Protein AF-A0A8I2E5U2-F1 (afdb_monomer_lite)

Structure (mmCIF, N/CA/C/O backbone):
data_AF-A0A8I2E5U2-F1
#
_entry.id   AF-A0A8I2E5U2-F1
#
loop_
_atom_site.group_PDB
_atom_site.id
_atom_site.type_symbol
_atom_site.label_atom_id
_atom_site.label_alt_id
_atom_site.label_comp_id
_atom_site.label_asym_id
_atom_site.label_entity_id
_atom_site.label_seq_id
_atom_site.pdbx_PDB_ins_code
_atom_site.Cartn_x
_atom_site.Cartn_y
_atom_site.Cartn_z
_atom_site.occupancy
_atom_site.B_iso_or_equiv
_atom_site.auth_seq_id
_atom_site.auth_comp_id
_atom_site.auth_asym_id
_atom_site.auth_atom_id
_atom_site.pdbx_PDB_model_num
ATOM 1 N N . MET A 1 1 ? 11.684 -6.327 -24.136 1.00 35.81 1 MET A N 1
ATOM 2 C CA . MET A 1 1 ? 12.148 -6.589 -22.760 1.00 35.81 1 MET A CA 1
ATOM 3 C C . MET A 1 1 ? 12.992 -5.400 -22.321 1.00 35.81 1 MET A C 1
ATOM 5 O O . MET A 1 1 ? 14.208 -5.444 -22.419 1.00 35.81 1 MET A O 1
ATOM 9 N N . GLU A 1 2 ? 12.357 -4.300 -21.919 1.00 36.16 2 GLU A N 1
ATOM 10 C CA . GLU A 1 2 ? 13.084 -3.178 -21.316 1.00 36.16 2 GLU A CA 1
ATOM 11 C C . GLU A 1 2 ? 13.116 -3.389 -19.802 1.00 36.16 2 GLU A C 1
ATOM 13 O O . GLU A 1 2 ? 12.252 -2.926 -19.053 1.00 36.16 2 GLU A O 1
ATOM 18 N N . ALA A 1 3 ? 14.120 -4.139 -19.348 1.00 44.97 3 ALA A N 1
ATOM 19 C CA . ALA A 1 3 ? 14.510 -4.214 -17.944 1.00 44.97 3 ALA A CA 1
ATOM 20 C C . ALA A 1 3 ? 15.271 -2.929 -17.558 1.00 44.97 3 ALA A C 1
ATOM 22 O O . ALA A 1 3 ? 16.432 -2.961 -17.171 1.00 44.97 3 ALA A O 1
ATOM 23 N N . GLY A 1 4 ? 14.640 -1.768 -17.753 1.00 54.78 4 GLY A N 1
ATOM 24 C CA . GLY A 1 4 ? 15.141 -0.502 -17.224 1.00 54.78 4 GLY A CA 1
ATOM 25 C C . GLY A 1 4 ? 14.993 -0.471 -15.704 1.00 54.78 4 GLY A C 1
ATOM 26 O O . GLY A 1 4 ? 14.023 -1.018 -15.177 1.00 54.78 4 GLY A O 1
ATOM 27 N N . ASP A 1 5 ? 15.924 0.184 -15.018 1.00 71.94 5 ASP A N 1
ATOM 28 C CA . ASP A 1 5 ? 15.917 0.380 -13.566 1.00 71.94 5 ASP A CA 1
ATOM 29 C C . ASP A 1 5 ? 14.539 0.876 -13.079 1.00 71.94 5 ASP A C 1
ATOM 31 O O . ASP A 1 5 ? 14.106 1.970 -13.444 1.00 71.94 5 ASP A O 1
ATOM 35 N N . ILE A 1 6 ? 13.834 0.063 -12.277 1.00 74.88 6 ILE A N 1
ATOM 36 C CA . ILE A 1 6 ? 12.503 0.389 -11.727 1.00 74.88 6 ILE A CA 1
ATOM 37 C C . ILE A 1 6 ? 12.516 1.739 -11.001 1.00 74.88 6 ILE A C 1
ATOM 39 O O . ILE A 1 6 ? 11.540 2.485 -11.082 1.00 74.88 6 ILE A O 1
ATOM 43 N N . LEU A 1 7 ? 13.614 2.058 -10.314 1.00 70.88 7 LEU A N 1
ATOM 44 C CA . LEU A 1 7 ? 13.770 3.270 -9.514 1.00 70.88 7 LEU A CA 1
ATOM 45 C C . LEU A 1 7 ? 13.967 4.517 -10.386 1.00 70.88 7 LEU A C 1
ATOM 47 O O . LEU A 1 7 ? 13.674 5.621 -9.936 1.00 70.88 7 LEU A O 1
ATOM 51 N N . MET A 1 8 ? 14.396 4.346 -11.640 1.00 72.62 8 MET A N 1
ATOM 52 C CA . MET A 1 8 ? 14.572 5.434 -12.615 1.00 72.62 8 MET A CA 1
ATOM 53 C C . MET A 1 8 ? 13.297 5.746 -13.409 1.00 72.62 8 MET A C 1
ATOM 55 O O . MET A 1 8 ? 13.252 6.722 -14.156 1.00 72.62 8 MET A O 1
ATOM 59 N N . ARG A 1 9 ? 12.255 4.918 -13.279 1.00 77.06 9 ARG A N 1
ATOM 60 C CA . ARG A 1 9 ? 10.955 5.141 -13.929 1.00 77.06 9 ARG A CA 1
ATOM 61 C C . ARG A 1 9 ? 10.130 6.160 -13.143 1.00 77.06 9 ARG A C 1
ATOM 63 O O . ARG A 1 9 ? 10.412 6.419 -11.973 1.00 77.06 9 ARG A O 1
ATOM 70 N N . ARG A 1 10 ? 9.069 6.685 -13.760 1.00 79.06 10 ARG A N 1
ATOM 71 C CA . ARG A 1 10 ? 8.018 7.389 -13.011 1.00 79.06 10 ARG A CA 1
ATOM 72 C C . ARG A 1 10 ? 7.405 6.440 -11.982 1.00 79.06 10 ARG A C 1
ATOM 74 O O . ARG A 1 10 ? 7.117 5.288 -12.303 1.00 79.06 10 ARG A O 1
ATOM 81 N N . GLY A 1 11 ? 7.286 6.906 -10.746 1.00 81.88 11 GLY A N 1
ATOM 82 C CA . GLY A 1 11 ? 6.704 6.143 -9.647 1.00 81.88 11 GLY A CA 1
ATOM 83 C C . GLY A 1 11 ? 5.180 6.198 -9.674 1.00 81.88 11 GLY A C 1
ATOM 84 O O . GLY A 1 11 ? 4.586 7.046 -10.337 1.00 81.88 11 GLY A O 1
ATOM 85 N N . LEU A 1 12 ? 4.525 5.334 -8.895 1.00 85.88 12 LEU A N 1
ATOM 86 C CA . LEU A 1 12 ? 3.064 5.357 -8.741 1.00 85.88 12 LEU A CA 1
ATOM 87 C C . LEU A 1 12 ? 2.548 6.740 -8.279 1.00 85.88 12 LEU A C 1
ATOM 89 O O . LEU A 1 12 ? 1.481 7.188 -8.695 1.00 85.88 12 LEU A O 1
ATOM 93 N N . THR A 1 13 ? 3.353 7.453 -7.489 1.00 83.12 13 THR A N 1
ATOM 94 C CA . THR A 1 13 ? 3.098 8.825 -7.021 1.00 83.12 13 THR A CA 1
ATOM 95 C C . THR A 1 13 ? 3.059 9.854 -8.145 1.00 83.12 13 THR A C 1
ATOM 97 O O . THR A 1 13 ? 2.308 10.819 -8.056 1.00 83.12 13 THR A O 1
ATOM 100 N N . ASP A 1 14 ? 3.823 9.642 -9.218 1.00 85.19 14 ASP A N 1
ATOM 101 C CA . ASP A 1 14 ? 3.835 10.539 -10.377 1.00 85.19 14 ASP A CA 1
ATOM 102 C C . ASP A 1 14 ? 2.579 10.348 -11.235 1.00 85.19 14 ASP A C 1
ATOM 104 O O . ASP A 1 14 ? 2.108 11.286 -11.876 1.00 85.19 14 ASP A O 1
ATOM 108 N N . HIS A 1 15 ? 2.025 9.131 -11.239 1.00 81.62 15 HIS A N 1
ATOM 109 C CA . HIS A 1 15 ? 0.782 8.807 -11.937 1.00 81.62 15 HIS A CA 1
ATOM 110 C C . HIS A 1 15 ? -0.456 9.281 -11.162 1.00 81.62 15 HIS A C 1
ATOM 112 O O . HIS A 1 15 ? -1.415 9.760 -11.768 1.00 81.62 15 HIS A O 1
ATOM 118 N N . ALA A 1 16 ? -0.439 9.175 -9.830 1.00 87.31 16 ALA A N 1
ATOM 119 C CA . ALA A 1 16 ? -1.590 9.473 -8.981 1.00 87.31 16 ALA A CA 1
ATOM 120 C C . ALA A 1 16 ? -1.193 10.181 -7.664 1.00 87.31 16 ALA A C 1
ATOM 122 O O . ALA A 1 16 ? -1.353 9.614 -6.579 1.00 87.31 16 ALA A O 1
ATOM 123 N N . PRO A 1 17 ? -0.732 11.447 -7.710 1.00 88.50 17 PRO A N 1
ATOM 124 C CA . PRO A 1 17 ? -0.265 12.157 -6.513 1.00 88.50 17 PRO A CA 1
ATOM 125 C C . PRO A 1 17 ? -1.376 12.359 -5.472 1.00 88.50 17 PRO A C 1
ATOM 127 O O . PRO A 1 17 ? -1.142 12.253 -4.271 1.00 88.50 17 PRO A O 1
ATOM 130 N N . ALA A 1 18 ? -2.614 12.591 -5.919 1.00 90.19 18 ALA A N 1
ATOM 131 C CA . ALA A 1 18 ? -3.766 12.712 -5.024 1.00 90.19 18 ALA A CA 1
ATOM 132 C C . ALA A 1 18 ? -4.094 11.390 -4.302 1.00 90.19 18 ALA A C 1
ATOM 134 O O . ALA A 1 18 ? -4.448 11.410 -3.124 1.00 90.19 18 ALA A O 1
ATOM 135 N N . ALA A 1 19 ? -3.911 10.240 -4.964 1.00 91.81 19 ALA A N 1
ATOM 136 C CA . ALA A 1 19 ? -4.141 8.934 -4.348 1.00 91.81 19 ALA A CA 1
ATOM 137 C C . ALA A 1 19 ? -3.162 8.682 -3.195 1.00 91.81 19 ALA A C 1
ATOM 139 O O . ALA A 1 19 ? -3.564 8.200 -2.139 1.00 91.81 19 ALA A O 1
ATOM 140 N N . GLN A 1 20 ? -1.900 9.099 -3.347 1.00 91.81 20 GLN A N 1
ATOM 141 C CA . GLN A 1 20 ? -0.921 9.041 -2.262 1.00 91.81 20 GLN A CA 1
ATOM 142 C C . GLN A 1 20 ? -1.374 9.857 -1.044 1.00 91.81 20 GLN A C 1
ATOM 144 O O . GLN A 1 20 ? -1.268 9.380 0.083 1.00 91.81 20 GLN A O 1
ATOM 149 N N . VAL A 1 21 ? -1.908 11.066 -1.249 1.00 94.81 21 VAL A N 1
ATOM 150 C CA . VAL A 1 21 ? -2.448 11.873 -0.142 1.00 94.81 21 VAL A CA 1
ATOM 151 C C . VAL A 1 21 ? -3.577 11.125 0.566 1.00 94.81 21 VAL A C 1
ATOM 153 O O . VAL A 1 21 ? -3.597 11.078 1.793 1.00 94.81 21 VAL A O 1
ATOM 156 N N . HIS A 1 22 ? -4.477 10.485 -0.181 1.00 97.00 22 HIS A N 1
ATOM 157 C CA . HIS A 1 22 ? -5.551 9.679 0.399 1.00 97.00 22 HIS A CA 1
ATOM 158 C C . HIS A 1 22 ? -5.033 8.474 1.195 1.00 97.00 22 HIS A C 1
ATOM 160 O O . HIS A 1 22 ? -5.519 8.252 2.299 1.00 97.00 22 HIS A O 1
ATOM 166 N N . VAL A 1 23 ? -4.002 7.770 0.713 1.00 96.69 23 VAL A N 1
ATOM 167 C CA . VAL A 1 23 ? -3.331 6.690 1.464 1.00 96.69 23 VAL A CA 1
ATOM 168 C C . VAL A 1 23 ? -2.762 7.206 2.788 1.00 96.69 23 VAL A C 1
ATOM 170 O O . VAL A 1 23 ? -2.975 6.598 3.836 1.00 96.69 23 VAL A O 1
ATOM 173 N N . ILE A 1 24 ? -2.064 8.344 2.764 1.00 95.56 24 ILE A N 1
ATOM 174 C CA . ILE A 1 24 ? -1.449 8.933 3.962 1.00 95.56 24 ILE A CA 1
ATOM 175 C C . ILE A 1 24 ? -2.517 9.347 4.976 1.00 95.56 24 ILE A C 1
ATOM 177 O O . ILE A 1 24 ? -2.392 9.065 6.167 1.00 95.56 24 ILE A O 1
ATOM 181 N N . GLU A 1 25 ? -3.569 10.022 4.520 1.00 97.38 25 GLU A N 1
ATOM 182 C CA . GLU A 1 25 ? -4.657 10.460 5.393 1.00 97.38 25 GLU A CA 1
ATOM 183 C C . GLU A 1 25 ? -5.466 9.270 5.934 1.00 97.38 25 GLU A C 1
ATOM 185 O O . GLU A 1 25 ? -5.872 9.298 7.095 1.00 97.38 25 GLU A O 1
ATOM 190 N N . ALA A 1 26 ? -5.655 8.207 5.142 1.00 97.50 26 ALA A N 1
ATOM 191 C CA . ALA A 1 26 ? -6.267 6.964 5.608 1.00 97.50 26 ALA A CA 1
ATOM 192 C C . ALA A 1 26 ? -5.418 6.307 6.705 1.00 97.50 26 ALA A C 1
ATOM 194 O O . ALA A 1 26 ? -5.953 5.894 7.729 1.00 97.50 26 ALA A O 1
ATOM 195 N N . ALA A 1 27 ? -4.093 6.273 6.535 1.00 96.56 27 ALA A N 1
ATOM 196 C CA . ALA A 1 27 ? -3.171 5.717 7.523 1.00 96.56 27 ALA A CA 1
ATOM 197 C C . ALA A 1 27 ? -3.176 6.500 8.845 1.00 96.56 27 ALA A C 1
ATOM 199 O O . ALA A 1 27 ? -3.146 5.896 9.915 1.00 96.56 27 ALA A O 1
ATOM 200 N N . LYS A 1 28 ? -3.261 7.837 8.787 1.00 96.25 28 LYS A N 1
ATOM 201 C CA . LYS A 1 28 ? -3.435 8.679 9.984 1.00 96.25 28 LYS A CA 1
ATOM 202 C C . LYS A 1 28 ? -4.753 8.386 10.692 1.00 96.25 28 LYS A C 1
ATOM 204 O O . LYS A 1 28 ? -4.759 8.183 11.896 1.00 96.25 28 LYS A O 1
ATOM 209 N N . ALA A 1 29 ? -5.855 8.323 9.946 1.00 96.69 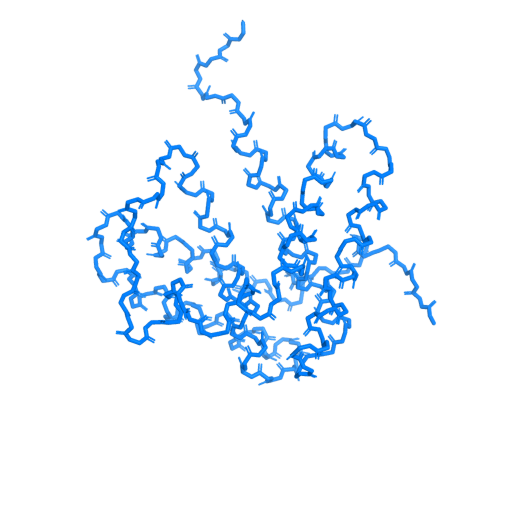29 ALA A N 1
ATOM 210 C CA . ALA A 1 29 ? -7.168 8.039 10.517 1.00 96.69 29 ALA A CA 1
ATOM 211 C C . ALA A 1 29 ? -7.245 6.621 11.122 1.00 96.69 29 ALA A C 1
ATOM 213 O O . ALA A 1 29 ? -7.851 6.426 12.175 1.00 96.69 29 ALA A O 1
ATOM 214 N N . LEU A 1 30 ? -6.579 5.640 10.504 1.00 95.75 30 LEU A N 1
ATOM 215 C CA . LEU A 1 30 ? -6.429 4.298 11.067 1.00 95.75 30 LEU A CA 1
ATOM 216 C C . LEU A 1 30 ? -5.647 4.328 12.388 1.00 95.75 30 LEU A C 1
ATOM 218 O O . LEU A 1 30 ? -6.027 3.650 13.341 1.00 95.75 30 LEU A O 1
ATOM 222 N N . GLU A 1 31 ? -4.586 5.129 12.475 1.00 94.88 31 GLU A N 1
ATOM 223 C CA . GLU A 1 31 ? -3.851 5.303 13.728 1.00 94.88 31 GLU A CA 1
ATOM 224 C C . GLU A 1 31 ? -4.687 6.009 14.806 1.00 94.88 31 GLU A C 1
ATOM 226 O O . GLU A 1 31 ? -4.699 5.565 15.954 1.00 94.88 31 GLU A O 1
ATOM 231 N N . ASP A 1 32 ? -5.437 7.053 14.447 1.00 94.88 32 ASP A N 1
ATOM 232 C CA . ASP A 1 32 ? -6.354 7.742 15.363 1.00 94.88 32 ASP A CA 1
ATOM 233 C C . ASP A 1 32 ? -7.386 6.760 15.942 1.00 94.88 32 ASP A C 1
ATOM 235 O O . ASP A 1 32 ? -7.663 6.764 17.146 1.00 94.88 32 ASP A O 1
ATOM 239 N N . PHE A 1 33 ? -7.913 5.856 15.110 1.00 95.00 33 PHE A N 1
ATOM 240 C CA . PHE A 1 33 ? -8.778 4.770 15.567 1.00 95.00 33 PHE A CA 1
ATOM 241 C C . PHE A 1 33 ? -8.060 3.861 16.574 1.00 95.00 33 PHE A C 1
ATOM 243 O O . PHE A 1 33 ? -8.605 3.577 17.643 1.00 95.00 33 PHE A O 1
ATOM 250 N N . ARG A 1 34 ? -6.811 3.470 16.290 1.00 93.12 34 ARG A N 1
ATOM 251 C CA . ARG A 1 34 ? -5.975 2.670 17.206 1.00 93.12 34 ARG A CA 1
ATOM 252 C C . ARG A 1 34 ? -5.639 3.388 18.516 1.00 93.12 34 ARG A C 1
ATOM 254 O O . ARG A 1 34 ? -5.234 2.743 19.480 1.00 93.12 34 ARG A O 1
ATOM 261 N N . LEU A 1 35 ? -5.793 4.709 18.567 1.00 91.62 35 LEU A N 1
ATOM 262 C CA . LEU A 1 35 ? -5.654 5.537 19.770 1.00 91.62 35 LEU A CA 1
ATOM 263 C C . LEU A 1 35 ? -6.984 5.743 20.520 1.00 91.62 35 LEU A C 1
ATOM 265 O O . LEU A 1 35 ? -7.004 6.390 21.565 1.00 91.62 35 LEU A O 1
ATOM 269 N N . GLY A 1 36 ? -8.086 5.167 20.030 1.00 91.19 36 GLY A N 1
ATOM 270 C CA . GLY A 1 36 ? -9.401 5.196 20.674 1.00 91.19 36 GLY A CA 1
ATOM 271 C C . GLY A 1 36 ? -10.406 6.164 20.044 1.00 91.19 36 GLY A C 1
ATOM 272 O O . GLY A 1 36 ? -11.533 6.271 20.532 1.00 91.19 36 GLY A O 1
ATOM 273 N N . HIS A 1 37 ? -10.059 6.849 18.949 1.00 93.06 37 HIS A N 1
ATOM 274 C CA . HIS A 1 37 ? -10.997 7.702 18.218 1.00 93.06 37 HIS A CA 1
ATOM 275 C C . HIS A 1 37 ? -11.881 6.862 17.289 1.00 93.06 37 HIS A C 1
ATOM 277 O O . HIS A 1 37 ? -11.617 6.729 16.100 1.00 93.06 37 HIS A O 1
ATOM 283 N N . VAL A 1 38 ? -12.957 6.288 17.832 1.00 86.62 38 VAL A N 1
ATOM 284 C CA . VAL A 1 38 ? -13.801 5.299 17.128 1.00 86.62 38 VAL A CA 1
ATOM 285 C C . VAL A 1 38 ? -14.338 5.799 15.776 1.00 86.62 38 VAL A C 1
ATOM 287 O O . VAL A 1 38 ? -14.384 5.036 14.816 1.00 86.62 38 VAL A O 1
ATOM 290 N N . THR A 1 39 ? -14.681 7.086 15.658 1.00 91.50 39 THR A N 1
ATOM 291 C CA . THR A 1 39 ? -15.179 7.685 14.402 1.00 91.50 39 THR A CA 1
ATOM 292 C C . THR A 1 39 ? -14.106 7.834 13.319 1.00 91.50 39 THR A C 1
ATOM 294 O O . THR A 1 39 ? -14.431 8.072 12.157 1.00 91.50 39 THR A O 1
ATOM 297 N N . ALA A 1 40 ? -12.824 7.685 13.661 1.00 95.12 40 ALA A N 1
ATOM 298 C CA . ALA A 1 40 ? -11.736 7.774 12.697 1.00 95.12 40 ALA A CA 1
ATOM 299 C C . ALA A 1 40 ? -11.679 6.559 11.757 1.00 95.12 40 ALA A C 1
ATOM 301 O O . ALA A 1 40 ? -11.167 6.692 10.648 1.00 95.12 40 ALA A O 1
ATOM 302 N N . LEU A 1 41 ? -12.259 5.413 12.142 1.00 94.88 41 LEU A N 1
ATOM 303 C CA . LEU A 1 41 ? -12.312 4.232 11.276 1.00 94.88 41 LEU A CA 1
ATOM 304 C C . LEU A 1 4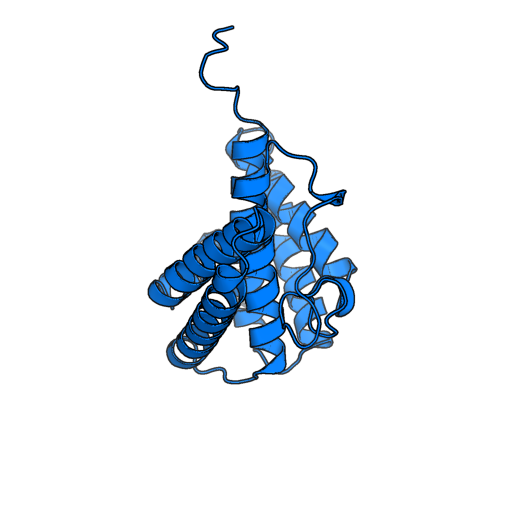1 ? -13.122 4.496 10.002 1.00 94.88 41 LEU A C 1
ATOM 306 O O . LEU A 1 41 ? -12.623 4.258 8.908 1.00 94.88 41 LEU A O 1
ATOM 310 N N . GLU A 1 42 ? -14.321 5.069 10.131 1.00 95.25 42 GLU A N 1
ATOM 311 C CA . GLU A 1 42 ? -15.157 5.435 8.979 1.00 95.25 42 GLU A CA 1
ATOM 312 C C . GLU A 1 42 ? -14.410 6.402 8.049 1.00 95.25 42 GLU A C 1
ATOM 314 O O . GLU A 1 42 ? -14.395 6.245 6.828 1.00 95.25 42 GLU A O 1
ATOM 319 N N . ARG A 1 43 ? -13.702 7.380 8.628 1.00 96.75 43 ARG A N 1
ATOM 320 C CA . ARG A 1 43 ? -12.859 8.298 7.858 1.00 96.75 43 ARG A CA 1
ATOM 321 C C . ARG A 1 43 ? -11.727 7.562 7.133 1.00 96.75 43 ARG A C 1
ATOM 323 O O . ARG A 1 43 ? -11.445 7.904 5.985 1.00 96.75 43 ARG A O 1
ATOM 330 N N . ALA A 1 44 ? -11.075 6.597 7.780 1.00 97.00 44 ALA A N 1
ATOM 331 C CA . ALA A 1 44 ? -10.011 5.799 7.174 1.00 97.00 44 ALA A CA 1
ATOM 332 C C . ALA A 1 44 ? -10.529 5.001 5.970 1.00 97.00 44 ALA A C 1
ATOM 334 O O . ALA A 1 44 ? -9.888 4.997 4.922 1.00 97.00 44 ALA A O 1
ATOM 335 N N . GLU A 1 45 ? -11.713 4.400 6.089 1.00 96.25 45 GLU A N 1
ATOM 336 C CA . GLU A 1 45 ? -12.358 3.631 5.020 1.00 96.25 45 GLU A CA 1
ATOM 337 C C . GLU A 1 45 ? -12.779 4.521 3.844 1.00 96.25 45 GLU A C 1
ATOM 339 O O . GLU A 1 45 ? -12.442 4.228 2.700 1.00 96.25 45 GLU A O 1
ATOM 344 N N . VAL A 1 46 ? -13.391 5.681 4.107 1.00 97.12 46 VAL A N 1
ATOM 345 C CA . VAL A 1 46 ? -13.731 6.654 3.051 1.00 97.12 46 VAL A CA 1
ATOM 346 C C . VAL A 1 46 ? -12.483 7.138 2.304 1.00 97.12 46 VAL A C 1
ATOM 348 O O . VAL A 1 46 ? -12.518 7.362 1.092 1.00 97.12 46 VAL A O 1
ATOM 351 N N . LEU A 1 47 ? -11.367 7.338 3.008 1.00 98.00 47 LEU A N 1
ATOM 352 C CA . LEU A 1 47 ? -10.109 7.758 2.390 1.00 98.00 47 LEU A CA 1
ATOM 353 C C . LEU A 1 47 ? -9.443 6.623 1.606 1.00 98.00 47 LEU A C 1
ATOM 355 O O . LEU A 1 47 ? -8.907 6.886 0.530 1.00 98.00 47 LEU A O 1
ATOM 359 N N . LEU A 1 48 ? -9.520 5.384 2.094 1.00 97.31 48 LEU A N 1
ATOM 360 C CA . LEU A 1 48 ? -9.092 4.196 1.358 1.00 97.31 48 LEU A CA 1
ATOM 361 C C . LEU A 1 48 ? -9.853 4.074 0.030 1.00 97.31 48 LEU A C 1
ATOM 363 O O . LEU A 1 48 ? -9.228 3.923 -1.019 1.00 97.31 48 LEU A O 1
ATOM 367 N N . ASP A 1 49 ? -11.175 4.232 0.054 1.00 97.06 49 ASP A N 1
ATOM 368 C CA . ASP A 1 49 ? -12.016 4.153 -1.145 1.00 97.06 49 ASP A CA 1
ATOM 369 C C . ASP A 1 49 ? -11.673 5.254 -2.154 1.00 97.06 49 ASP A C 1
ATOM 371 O O . ASP A 1 49 ? -11.573 5.005 -3.356 1.00 97.06 49 ASP A O 1
ATOM 375 N N . ARG A 1 50 ? -11.407 6.475 -1.672 1.00 97.44 50 ARG A N 1
ATOM 376 C CA . ARG A 1 50 ? -10.934 7.577 -2.525 1.00 97.44 50 ARG A CA 1
ATOM 377 C C . ARG A 1 50 ? -9.562 7.296 -3.127 1.00 97.44 50 ARG A C 1
ATOM 379 O O . ARG A 1 50 ? -9.338 7.644 -4.287 1.00 97.44 50 ARG A O 1
ATOM 386 N N . ALA A 1 51 ? -8.650 6.686 -2.369 1.00 97.19 51 ALA A N 1
ATOM 387 C CA . ALA A 1 51 ? -7.354 6.251 -2.884 1.00 97.19 51 ALA A CA 1
ATOM 388 C C . ALA A 1 51 ? -7.534 5.236 -4.021 1.00 97.19 51 ALA A C 1
ATOM 390 O O . ALA A 1 51 ? -6.984 5.454 -5.100 1.00 97.19 51 ALA A O 1
ATOM 391 N N . ILE A 1 52 ? -8.347 4.195 -3.812 1.00 96.69 52 ILE A N 1
ATOM 392 C CA . ILE A 1 52 ? -8.651 3.165 -4.818 1.00 96.69 52 ILE A CA 1
ATOM 393 C C . ILE A 1 52 ? -9.248 3.799 -6.077 1.00 96.69 52 ILE A C 1
ATOM 395 O O . ILE A 1 52 ? -8.693 3.629 -7.160 1.00 96.69 52 ILE A O 1
ATOM 399 N N . ALA A 1 53 ? -10.312 4.594 -5.938 1.00 96.88 53 ALA A N 1
ATOM 400 C CA . ALA A 1 53 ? -10.969 5.239 -7.073 1.00 96.88 53 ALA A CA 1
ATOM 401 C C . ALA A 1 53 ? -10.005 6.140 -7.865 1.00 96.88 53 ALA A C 1
ATOM 403 O O . ALA A 1 53 ? -9.982 6.111 -9.094 1.00 96.88 53 ALA A O 1
ATOM 404 N N . THR A 1 54 ? -9.154 6.897 -7.166 1.00 96.06 54 THR A N 1
ATOM 405 C CA . THR A 1 54 ? -8.159 7.761 -7.815 1.00 96.06 54 THR A CA 1
ATOM 406 C C . THR A 1 54 ? -7.089 6.940 -8.535 1.00 96.06 54 THR A C 1
ATOM 408 O O . THR A 1 54 ? -6.687 7.297 -9.641 1.00 96.06 54 THR A O 1
ATOM 411 N N . PHE A 1 55 ? -6.607 5.845 -7.942 1.00 95.38 55 PHE A N 1
ATOM 412 C CA . PHE A 1 55 ? -5.656 4.960 -8.611 1.00 95.38 55 PHE A CA 1
ATOM 413 C C . PHE A 1 55 ? -6.258 4.339 -9.870 1.00 95.38 55 PHE A C 1
ATOM 415 O O . PHE A 1 55 ? -5.634 4.393 -10.929 1.00 95.38 55 PHE A O 1
ATOM 422 N N . GLN A 1 56 ? -7.483 3.831 -9.777 1.00 94.88 56 GLN A N 1
ATOM 423 C CA . GLN A 1 56 ? -8.220 3.262 -10.900 1.00 94.88 56 GLN A CA 1
ATOM 424 C C . GLN A 1 56 ? -8.390 4.273 -12.042 1.00 94.88 56 GLN A C 1
ATOM 426 O O . GLN A 1 56 ? -8.049 3.980 -13.185 1.00 94.88 56 GLN A O 1
ATOM 431 N N . GLU A 1 57 ? -8.838 5.495 -11.741 1.00 94.69 57 GLU A N 1
ATOM 432 C CA . GLU A 1 57 ? -9.014 6.557 -12.742 1.00 94.69 57 GLU A CA 1
ATOM 433 C C . GLU A 1 57 ? -7.690 6.944 -13.420 1.00 94.69 57 GLU A C 1
ATOM 435 O O . GLU A 1 57 ? -7.638 7.168 -14.629 1.00 94.69 57 GLU A O 1
ATOM 440 N N . ARG A 1 58 ? -6.599 7.030 -12.651 1.00 93.19 58 ARG A N 1
ATOM 441 C CA . ARG A 1 58 ? -5.300 7.503 -13.156 1.00 93.19 58 ARG A CA 1
ATOM 442 C C . ARG A 1 58 ? -4.493 6.446 -13.896 1.00 93.19 58 ARG A C 1
ATOM 444 O O . ARG A 1 58 ? -3.667 6.804 -14.733 1.00 93.19 58 ARG A O 1
ATOM 451 N N . THR A 1 59 ? -4.695 5.177 -13.570 1.00 90.12 59 THR A N 1
ATOM 452 C CA . THR A 1 59 ? -3.986 4.052 -14.196 1.00 90.12 59 THR A CA 1
ATOM 453 C C . THR A 1 59 ? -4.789 3.415 -15.327 1.00 90.12 59 THR A C 1
ATOM 455 O O . THR A 1 59 ? -4.191 2.823 -16.219 1.00 90.12 59 THR A O 1
ATOM 458 N N . GLY A 1 60 ? -6.119 3.573 -15.325 1.00 91.69 60 GLY A N 1
ATOM 459 C CA . GLY A 1 60 ? -7.031 2.937 -16.278 1.00 91.69 60 GLY A CA 1
ATOM 460 C C . GLY A 1 60 ? -7.302 1.458 -15.984 1.00 91.69 60 GLY A C 1
ATOM 461 O O . GLY A 1 60 ? -7.961 0.792 -16.779 1.00 91.69 60 GLY A O 1
ATOM 462 N N . GLU A 1 61 ? -6.798 0.934 -14.866 1.00 92.44 61 GLU A N 1
ATOM 463 C CA . GLU A 1 61 ? -7.007 -0.450 -14.446 1.00 92.44 61 GLU A CA 1
ATOM 464 C C . GLU A 1 61 ? -8.034 -0.483 -13.311 1.00 92.44 61 GLU A C 1
ATOM 466 O O . GLU A 1 61 ? -7.870 0.215 -12.314 1.00 92.44 61 GLU A O 1
ATOM 471 N N . HIS A 1 62 ? -9.109 -1.261 -13.458 1.00 93.00 62 HIS A N 1
ATOM 472 C CA . HIS A 1 62 ? -10.318 -1.133 -12.628 1.00 93.00 62 HIS A CA 1
ATOM 473 C C . HIS A 1 62 ? -10.632 -2.352 -11.753 1.00 93.00 62 HIS A C 1
ATOM 475 O O . HIS A 1 62 ? -11.703 -2.395 -11.151 1.00 93.00 62 HIS A O 1
ATOM 481 N N . ASP A 1 63 ? -9.731 -3.333 -11.653 1.00 95.50 63 ASP A N 1
ATOM 482 C CA . ASP A 1 63 ? -9.976 -4.508 -10.814 1.00 95.50 63 ASP A CA 1
ATOM 483 C C . ASP A 1 63 ? -10.062 -4.125 -9.328 1.00 95.50 63 ASP A C 1
ATOM 485 O O . ASP A 1 63 ? -9.104 -3.629 -8.731 1.00 95.50 63 ASP A O 1
ATOM 489 N N . GLU A 1 64 ? -11.244 -4.306 -8.735 1.00 92.75 64 GLU A N 1
ATOM 490 C CA . GLU A 1 64 ? -11.523 -3.864 -7.368 1.00 92.75 64 GLU A CA 1
ATOM 491 C C . GLU A 1 64 ? -10.747 -4.688 -6.337 1.00 92.75 64 GLU A C 1
ATOM 493 O O . GLU A 1 64 ? -10.196 -4.122 -5.393 1.00 92.75 64 GLU A O 1
ATOM 498 N N . ALA A 1 65 ? -10.648 -6.006 -6.526 1.00 93.69 65 ALA A N 1
ATOM 499 C CA . ALA A 1 65 ? -10.008 -6.895 -5.563 1.00 93.69 65 ALA A CA 1
ATOM 500 C C . ALA A 1 65 ? -8.499 -6.633 -5.467 1.00 93.69 65 ALA A C 1
ATOM 502 O O . ALA A 1 65 ? -7.949 -6.519 -4.367 1.00 93.69 65 ALA A O 1
ATOM 503 N N . ALA A 1 66 ? -7.838 -6.480 -6.613 1.00 94.75 66 ALA A N 1
ATOM 504 C CA . ALA A 1 66 ? -6.418 -6.193 -6.698 1.00 94.75 66 ALA A CA 1
ATOM 505 C C . ALA A 1 66 ? -6.078 -4.800 -6.159 1.00 94.75 66 ALA A C 1
ATOM 507 O O . ALA A 1 66 ? -5.140 -4.658 -5.366 1.00 94.75 66 ALA A O 1
ATOM 508 N N . TRP A 1 67 ? -6.869 -3.778 -6.504 1.00 95.62 67 TRP A N 1
ATOM 509 C CA . TRP A 1 67 ? -6.677 -2.444 -5.939 1.00 95.62 67 TRP A CA 1
ATOM 510 C C . TRP A 1 67 ? -6.960 -2.384 -4.447 1.00 95.62 67 TRP A C 1
ATOM 512 O O . TRP A 1 67 ? -6.233 -1.701 -3.726 1.00 95.62 67 TRP A O 1
ATOM 522 N N . GLN A 1 68 ? -7.965 -3.110 -3.965 1.00 94.81 68 GLN A N 1
ATOM 523 C CA . GLN A 1 68 ? -8.241 -3.203 -2.540 1.00 94.81 68 GLN A CA 1
ATOM 524 C C . GLN A 1 68 ? -7.061 -3.835 -1.799 1.00 94.81 68 GLN A C 1
ATOM 526 O O . GLN A 1 68 ? -6.598 -3.267 -0.809 1.00 94.81 68 GLN A O 1
ATOM 531 N N . ALA A 1 69 ? -6.529 -4.956 -2.294 1.00 95.12 69 ALA A N 1
ATOM 532 C CA . ALA A 1 69 ? -5.363 -5.603 -1.700 1.00 95.12 69 ALA A CA 1
ATOM 533 C C . ALA A 1 69 ? -4.142 -4.672 -1.659 1.00 95.12 69 ALA A C 1
ATOM 535 O O . ALA A 1 69 ? -3.492 -4.527 -0.618 1.00 95.12 69 ALA A O 1
ATOM 536 N N . ALA A 1 70 ? -3.867 -3.987 -2.772 1.00 96.25 70 ALA A N 1
ATOM 537 C CA . ALA A 1 70 ? -2.766 -3.041 -2.883 1.00 96.25 70 ALA A CA 1
ATOM 538 C C . ALA A 1 70 ? -2.933 -1.842 -1.935 1.00 96.25 70 ALA A C 1
ATOM 540 O O . ALA A 1 70 ? -2.031 -1.541 -1.154 1.00 96.25 70 ALA A O 1
ATOM 541 N N . ALA A 1 71 ? -4.083 -1.165 -1.970 1.00 96.56 71 ALA A N 1
ATOM 542 C CA . ALA A 1 71 ? -4.317 0.059 -1.212 1.00 96.56 71 ALA A CA 1
ATOM 543 C C . ALA A 1 71 ? -4.391 -0.192 0.301 1.00 96.56 71 ALA A C 1
ATOM 545 O O . ALA A 1 71 ? -3.810 0.577 1.068 1.00 96.56 71 ALA A O 1
ATOM 546 N N . VAL A 1 72 ? -5.023 -1.290 0.742 1.00 96.12 72 VAL A N 1
ATOM 547 C CA . VAL A 1 72 ? -5.016 -1.694 2.160 1.00 96.12 72 VAL A CA 1
ATOM 548 C C . VAL A 1 72 ? -3.583 -1.910 2.636 1.00 96.12 72 VAL A C 1
ATOM 550 O O . VAL A 1 72 ? -3.202 -1.386 3.682 1.00 96.12 72 VAL A O 1
ATOM 553 N N . TYR A 1 73 ? -2.763 -2.613 1.851 1.00 96.38 73 TYR A N 1
ATOM 554 C CA . TYR A 1 73 ? -1.367 -2.842 2.207 1.00 96.38 73 TYR A CA 1
ATOM 555 C C . TYR A 1 73 ? -0.557 -1.540 2.283 1.00 96.38 73 TYR A C 1
ATOM 557 O O . TYR A 1 73 ? 0.199 -1.343 3.232 1.00 96.38 73 TYR A O 1
ATOM 565 N N . MET A 1 74 ? -0.754 -0.611 1.342 1.00 96.75 74 MET A N 1
ATOM 566 C CA . MET A 1 74 ? -0.115 0.711 1.373 1.00 96.75 74 MET A CA 1
ATOM 567 C C . MET A 1 74 ? -0.476 1.510 2.632 1.00 96.75 74 MET A C 1
ATOM 569 O O . MET A 1 74 ? 0.407 2.096 3.261 1.00 96.75 74 MET A O 1
ATOM 573 N N . VAL A 1 75 ? -1.762 1.531 3.000 1.00 96.50 75 VAL A N 1
ATOM 574 C CA . VAL A 1 75 ? -2.274 2.241 4.183 1.00 96.50 75 VAL A CA 1
ATOM 575 C C . VAL A 1 75 ? -1.701 1.644 5.463 1.00 96.50 75 VAL A C 1
ATOM 577 O O . VAL A 1 75 ? -1.168 2.372 6.299 1.00 96.50 75 VAL A O 1
ATOM 580 N N . GLU A 1 76 ? -1.765 0.322 5.603 1.00 93.38 76 GLU A N 1
ATOM 581 C CA . GLU A 1 76 ? -1.261 -0.399 6.773 1.00 93.38 76 GLU A CA 1
ATOM 582 C C . GLU A 1 76 ? 0.244 -0.214 6.947 1.00 93.38 76 GLU A C 1
ATOM 584 O O . GLU A 1 76 ? 0.718 0.108 8.039 1.00 93.38 76 GLU A O 1
ATOM 589 N N . LEU A 1 77 ? 0.997 -0.337 5.852 1.00 93.31 77 LEU A N 1
ATOM 590 C CA . LEU A 1 77 ? 2.435 -0.128 5.866 1.00 93.31 77 LEU A CA 1
ATOM 591 C C . LEU A 1 77 ? 2.772 1.310 6.270 1.00 93.31 77 LEU A C 1
ATOM 593 O O . LEU A 1 77 ? 3.654 1.518 7.101 1.00 93.31 77 LEU A O 1
ATOM 597 N N . TRP A 1 78 ? 2.051 2.307 5.752 1.00 93.56 78 TRP A N 1
ATOM 598 C CA . TRP A 1 78 ? 2.252 3.701 6.147 1.00 93.56 78 TRP A CA 1
ATOM 599 C C . TRP A 1 78 ? 1.888 3.952 7.616 1.00 93.56 78 TRP A C 1
ATOM 601 O O . TRP A 1 78 ? 2.593 4.692 8.302 1.00 93.56 78 TRP A O 1
ATOM 611 N N . ALA A 1 79 ? 0.834 3.311 8.129 1.00 91.62 79 ALA A N 1
ATOM 612 C CA . ALA A 1 79 ? 0.390 3.476 9.512 1.00 91.62 79 ALA A CA 1
ATOM 613 C C . ALA A 1 79 ? 1.467 3.056 10.529 1.00 91.62 79 ALA A C 1
ATOM 615 O O . ALA A 1 79 ? 1.582 3.681 11.583 1.00 91.62 79 ALA A O 1
ATOM 616 N N . THR A 1 80 ? 2.334 2.091 10.183 1.00 88.25 80 THR A N 1
ATOM 617 C CA . THR A 1 80 ? 3.463 1.676 11.046 1.00 88.25 80 THR A CA 1
ATOM 618 C C . THR A 1 80 ? 4.411 2.823 11.421 1.00 88.25 80 THR A C 1
ATOM 620 O O . THR A 1 80 ? 5.087 2.765 12.450 1.00 88.25 80 THR A O 1
ATOM 623 N N . ARG A 1 81 ? 4.438 3.901 10.625 1.00 88.56 81 ARG A N 1
ATOM 624 C CA . ARG A 1 81 ? 5.184 5.128 10.923 1.00 88.56 81 ARG A CA 1
ATOM 625 C C . ARG A 1 81 ? 4.734 5.782 12.226 1.00 88.56 81 ARG A C 1
ATOM 627 O O . ARG A 1 81 ? 5.563 6.326 12.950 1.00 88.56 81 ARG A O 1
ATOM 634 N N . TYR A 1 82 ? 3.434 5.778 12.495 1.00 85.31 82 TYR A N 1
ATOM 635 C CA . TYR A 1 82 ? 2.856 6.466 13.647 1.00 85.31 82 TYR A CA 1
ATOM 636 C C . TYR A 1 82 ? 2.932 5.626 14.922 1.00 85.31 82 TYR A C 1
ATOM 638 O O . TYR A 1 82 ? 3.048 6.169 16.018 1.00 85.31 82 TYR A O 1
ATOM 646 N N . SER A 1 83 ? 2.997 4.306 14.768 1.00 81.88 83 SER A N 1
ATOM 647 C CA . SER A 1 83 ? 3.116 3.371 15.877 1.00 81.88 83 SER A CA 1
ATOM 648 C C . SER A 1 83 ? 4.563 3.000 16.229 1.00 81.88 83 SER A C 1
ATOM 650 O O . SER A 1 83 ? 4.791 2.141 17.075 1.00 81.88 83 SER A O 1
ATOM 652 N N . ALA A 1 84 ? 5.554 3.637 15.598 1.00 78.56 84 ALA A N 1
ATOM 653 C CA . ALA A 1 84 ? 6.972 3.283 15.683 1.00 78.56 84 ALA A CA 1
ATOM 654 C C . ALA A 1 84 ? 7.529 3.167 17.118 1.00 78.56 84 ALA A C 1
ATOM 656 O O . ALA A 1 84 ? 8.430 2.370 17.373 1.00 78.56 84 ALA A O 1
ATOM 657 N N . ALA A 1 85 ? 6.989 3.950 18.055 1.00 76.81 85 ALA A N 1
ATOM 658 C CA . ALA A 1 85 ? 7.435 4.004 19.447 1.00 76.81 85 ALA A CA 1
ATOM 659 C C . ALA A 1 85 ? 6.543 3.221 20.432 1.00 76.81 85 ALA A C 1
ATOM 661 O O . ALA A 1 85 ? 6.831 3.235 21.630 1.00 76.81 85 ALA A O 1
ATOM 662 N N . ARG A 1 86 ? 5.462 2.563 19.976 1.00 82.25 86 ARG A N 1
ATOM 663 C CA . ARG A 1 86 ? 4.497 1.882 20.859 1.00 82.25 86 ARG A CA 1
ATOM 664 C C . ARG A 1 86 ? 4.305 0.401 20.509 1.00 82.25 86 ARG A C 1
ATOM 666 O O . ARG A 1 86 ? 4.336 0.045 19.334 1.00 82.25 86 ARG A O 1
ATOM 673 N N . PRO A 1 87 ? 4.073 -0.483 21.499 1.00 79.75 87 PRO A N 1
ATOM 674 C CA . PRO A 1 87 ? 3.717 -1.874 21.228 1.00 79.75 87 PRO A CA 1
ATOM 675 C C . PRO A 1 87 ? 2.338 -1.976 20.554 1.00 79.75 87 PRO A C 1
ATOM 677 O O . PRO A 1 87 ? 1.319 -1.761 21.203 1.00 79.75 87 PRO A O 1
ATOM 680 N N . THR A 1 88 ? 2.299 -2.355 19.274 1.00 79.44 88 THR A N 1
ATOM 681 C CA . THR A 1 88 ? 1.057 -2.459 18.476 1.00 79.44 88 THR A CA 1
ATOM 682 C C . THR A 1 88 ? 0.252 -3.733 18.724 1.00 79.44 88 THR A C 1
ATOM 684 O O . THR A 1 88 ? -0.861 -3.877 18.230 1.00 79.44 88 THR A O 1
ATOM 687 N N . ALA A 1 89 ? 0.780 -4.671 19.518 1.00 81.19 89 ALA A N 1
ATOM 688 C CA . ALA A 1 89 ? 0.111 -5.937 19.831 1.00 81.19 89 ALA A CA 1
ATOM 689 C C . ALA A 1 89 ? -1.240 -5.762 20.554 1.00 81.19 89 ALA A C 1
ATOM 691 O O . ALA A 1 89 ? -2.039 -6.694 20.584 1.00 81.19 89 ALA A O 1
ATOM 692 N N . PHE A 1 90 ? -1.480 -4.585 21.140 1.00 81.06 90 PHE A N 1
ATOM 693 C CA . PHE A 1 90 ? -2.709 -4.242 21.859 1.00 81.06 90 PHE A CA 1
ATOM 694 C C . PHE A 1 90 ? -3.565 -3.205 21.129 1.00 81.06 90 PHE A C 1
ATOM 696 O O . PHE A 1 90 ? -4.568 -2.755 21.685 1.00 81.06 90 PHE A O 1
ATOM 703 N N . ASP A 1 91 ? -3.182 -2.808 19.914 1.00 86.94 91 ASP A N 1
ATOM 704 C CA . ASP A 1 91 ? -3.986 -1.871 19.141 1.00 86.94 91 ASP A CA 1
ATOM 705 C C . ASP A 1 91 ? -5.346 -2.510 18.820 1.00 86.94 91 ASP A C 1
ATOM 707 O O . ASP A 1 91 ? -5.405 -3.681 18.422 1.00 86.94 91 ASP A O 1
ATOM 711 N N . PRO A 1 92 ? -6.460 -1.774 18.985 1.00 88.69 92 PRO A N 1
ATOM 712 C CA . PRO A 1 92 ? -7.766 -2.301 18.640 1.00 88.69 92 PRO A CA 1
ATOM 713 C C . PRO A 1 92 ? -7.802 -2.591 17.137 1.00 88.69 92 PRO A C 1
ATOM 715 O O . PRO A 1 92 ? -7.477 -1.742 16.305 1.00 88.69 92 PRO A O 1
ATOM 718 N N . ALA A 1 93 ? -8.202 -3.810 16.785 1.00 88.62 93 ALA A N 1
ATOM 719 C CA . ALA A 1 93 ? -8.430 -4.180 15.399 1.00 88.62 93 ALA A CA 1
ATOM 720 C C . ALA A 1 93 ? -9.786 -3.620 14.932 1.00 88.62 93 ALA A C 1
ATOM 722 O O . ALA A 1 93 ? -10.770 -3.743 15.670 1.00 88.62 93 ALA A O 1
ATOM 723 N N . PRO A 1 94 ? -9.876 -3.056 13.712 1.00 91.38 94 PRO A N 1
ATOM 724 C CA . PRO A 1 94 ? -11.161 -2.718 13.115 1.00 91.38 94 PRO A CA 1
ATOM 725 C C . PRO A 1 94 ? -12.087 -3.946 13.100 1.00 91.38 94 PRO A C 1
ATOM 727 O O . PRO A 1 94 ? -11.661 -5.008 12.625 1.00 91.38 94 PRO A O 1
ATOM 730 N N . PRO A 1 95 ? -13.321 -3.852 13.627 1.00 88.38 95 PRO A N 1
ATOM 731 C CA . PRO A 1 95 ? -14.246 -4.977 13.623 1.00 88.38 95 PRO A CA 1
ATOM 732 C C . PRO A 1 95 ? -14.744 -5.274 12.196 1.00 88.38 95 PRO A C 1
ATOM 734 O O . PRO A 1 95 ? -14.896 -4.349 11.392 1.00 88.38 95 PRO A O 1
ATOM 737 N N . PRO A 1 96 ? -15.051 -6.541 11.861 1.00 85.75 96 PRO A N 1
ATOM 738 C CA . PRO A 1 96 ? -15.759 -6.865 10.627 1.00 85.75 96 PRO A CA 1
ATOM 739 C C . PRO A 1 96 ? -17.083 -6.083 10.532 1.00 85.75 96 PRO A C 1
ATOM 741 O O . PRO A 1 96 ? -17.755 -5.924 11.555 1.00 85.75 96 PRO A O 1
ATOM 744 N N . PRO A 1 97 ? -17.489 -5.617 9.337 1.00 88.19 97 PRO A N 1
ATOM 745 C CA . PRO A 1 97 ? -16.974 -5.974 8.009 1.00 88.19 97 PRO A CA 1
ATOM 746 C C . PRO A 1 97 ? -15.838 -5.072 7.470 1.00 88.19 97 PRO A C 1
ATOM 748 O O . PRO A 1 97 ? -15.686 -4.967 6.254 1.00 88.19 97 PRO A O 1
ATOM 751 N N . SER A 1 98 ? -15.043 -4.420 8.327 1.00 90.31 98 SER A N 1
ATOM 752 C CA . SER A 1 98 ? -13.995 -3.493 7.877 1.00 90.31 98 SER A CA 1
ATOM 753 C C . SER A 1 98 ? -12.960 -4.124 6.931 1.00 90.31 98 SER A C 1
ATOM 755 O O . SER A 1 98 ? -12.462 -5.234 7.140 1.00 90.31 98 SER A O 1
ATOM 757 N N . ARG A 1 99 ? -12.567 -3.357 5.906 1.00 88.69 99 ARG A N 1
ATOM 758 C CA . ARG A 1 99 ? -11.508 -3.723 4.943 1.00 88.69 99 ARG A CA 1
ATOM 759 C C . ARG A 1 99 ? -10.105 -3.691 5.562 1.00 88.69 99 ARG A C 1
ATOM 761 O O . ARG A 1 99 ? -9.187 -4.312 5.033 1.00 88.69 99 ARG A O 1
ATOM 768 N N . LEU A 1 100 ? -9.949 -2.985 6.684 1.00 90.62 100 LEU A N 1
ATOM 769 C CA . LEU A 1 100 ? -8.690 -2.817 7.418 1.00 90.62 100 LEU A CA 1
ATOM 770 C C . LEU A 1 100 ? -8.526 -3.853 8.549 1.00 90.62 100 LEU A C 1
ATOM 772 O O . LEU A 1 100 ? -7.548 -3.822 9.294 1.00 90.62 100 LEU A O 1
ATOM 776 N N . THR A 1 101 ? -9.458 -4.801 8.697 1.00 89.12 101 THR A N 1
ATOM 777 C CA . THR A 1 101 ? -9.335 -5.887 9.680 1.00 89.12 101 THR A CA 1
ATOM 778 C C . THR A 1 101 ? -8.140 -6.804 9.344 1.00 89.12 101 THR A C 1
ATOM 780 O O . THR A 1 101 ? -7.990 -7.201 8.187 1.00 89.12 101 THR A O 1
ATOM 783 N N . PRO A 1 102 ? -7.312 -7.236 10.321 1.00 82.81 102 PRO A N 1
ATOM 784 C CA . PRO A 1 102 ? -6.160 -8.121 10.080 1.00 82.81 102 PRO A CA 1
ATOM 785 C C . PRO A 1 102 ? -6.477 -9.484 9.447 1.00 82.81 102 PRO A C 1
ATOM 787 O O . PRO A 1 102 ? -5.610 -10.083 8.827 1.00 82.81 102 PRO A O 1
ATOM 790 N N . ALA A 1 103 ? -7.708 -9.977 9.594 1.00 85.25 103 ALA A N 1
ATOM 791 C CA . ALA A 1 103 ? -8.162 -11.247 9.021 1.00 85.25 103 ALA A CA 1
ATOM 792 C C . ALA A 1 103 ? -8.840 -11.097 7.643 1.00 85.25 103 ALA A C 1
ATOM 794 O O . ALA A 1 103 ? -9.431 -12.054 7.146 1.00 85.25 103 ALA A O 1
ATOM 795 N N . HIS A 1 104 ? -8.823 -9.902 7.041 1.00 86.88 104 HIS A N 1
ATOM 796 C CA . HIS A 1 104 ? -9.507 -9.654 5.774 1.00 86.88 104 HIS A CA 1
ATOM 797 C C . HIS A 1 104 ? -8.868 -10.467 4.620 1.00 86.88 104 HIS A C 1
ATOM 799 O O . HIS A 1 104 ? -7.647 -10.431 4.462 1.00 86.88 104 HIS A O 1
ATOM 805 N N . PRO A 1 105 ? -9.658 -11.165 3.774 1.00 87.12 105 PRO A N 1
ATOM 806 C CA . PRO A 1 105 ? -9.134 -12.121 2.789 1.00 87.12 105 PRO A CA 1
ATOM 807 C C . PRO A 1 105 ? -8.240 -11.492 1.713 1.00 87.12 105 PRO A C 1
ATOM 809 O O . PRO A 1 105 ? -7.323 -12.139 1.223 1.00 87.12 105 PRO A O 1
ATOM 812 N N . LEU A 1 106 ? -8.481 -10.225 1.366 1.00 89.56 106 LEU A N 1
ATOM 813 C CA . LEU A 1 106 ? -7.691 -9.489 0.369 1.00 89.56 106 LEU A CA 1
ATOM 814 C C . LEU A 1 106 ? -6.427 -8.823 0.937 1.00 89.56 106 LEU A C 1
ATOM 816 O O . LEU A 1 106 ? -5.833 -7.988 0.268 1.00 89.56 106 LEU A O 1
ATOM 820 N N . ARG A 1 107 ? -5.997 -9.124 2.167 1.00 89.12 107 ARG A N 1
ATOM 821 C CA . ARG A 1 107 ? -4.713 -8.599 2.659 1.00 89.12 107 ARG A CA 1
ATOM 822 C C . ARG A 1 107 ? -3.544 -9.253 1.941 1.00 89.12 107 ARG A C 1
ATOM 824 O O . ARG A 1 107 ? -3.578 -10.449 1.664 1.00 89.12 107 ARG A O 1
ATOM 831 N N . LEU A 1 108 ? -2.468 -8.493 1.737 1.00 90.25 108 LEU A N 1
ATOM 832 C CA . LEU A 1 108 ? -1.272 -8.998 1.068 1.00 90.25 108 LEU A CA 1
ATOM 833 C C . LEU A 1 108 ? -0.702 -10.244 1.755 1.00 90.25 108 LEU A C 1
ATOM 835 O O . LEU A 1 108 ? -0.354 -11.201 1.077 1.00 90.25 108 LEU A O 1
ATOM 839 N N . GLU A 1 109 ? -0.650 -10.263 3.090 1.00 89.69 109 GLU A N 1
ATOM 840 C CA . GLU A 1 109 ? -0.121 -11.406 3.846 1.00 89.69 109 GLU A CA 1
ATOM 841 C C . GLU A 1 109 ? -0.979 -12.671 3.687 1.00 89.69 109 GLU A C 1
ATOM 843 O O . GLU A 1 109 ? -0.465 -13.785 3.786 1.00 89.69 109 GLU A O 1
ATOM 848 N N . THR A 1 110 ? -2.282 -12.495 3.449 1.00 90.00 110 THR A N 1
ATOM 849 C CA . THR A 1 110 ? -3.245 -13.580 3.222 1.00 90.00 110 THR A CA 1
ATOM 850 C C . THR A 1 110 ? -3.206 -14.067 1.776 1.00 90.00 110 THR A C 1
ATOM 852 O O . THR A 1 110 ? -3.264 -15.271 1.547 1.00 90.00 110 THR A O 1
ATOM 855 N N . VAL A 1 111 ? -3.063 -13.148 0.817 1.00 92.06 111 VAL A N 1
ATOM 856 C CA . VAL A 1 111 ? -2.951 -13.444 -0.619 1.00 92.06 111 VAL A CA 1
ATOM 857 C C . VAL A 1 111 ? -1.611 -14.110 -0.941 1.00 92.06 111 VAL A C 1
ATOM 859 O O . VAL A 1 111 ? -1.567 -15.143 -1.601 1.00 92.06 111 VAL A O 1
ATOM 862 N N . SER A 1 112 ? -0.502 -13.528 -0.483 1.00 95.19 112 SER A N 1
ATOM 863 C CA . SER A 1 112 ? 0.845 -14.060 -0.687 1.00 95.19 112 SER A CA 1
ATOM 864 C C . SER A 1 112 ? 1.804 -13.573 0.398 1.00 95.19 112 SER A C 1
ATOM 866 O O . SER A 1 112 ? 2.390 -12.487 0.328 1.00 95.19 112 SER A O 1
ATOM 868 N N . ARG A 1 113 ? 2.028 -14.432 1.397 1.00 95.25 113 ARG A N 1
ATOM 869 C CA . ARG A 1 113 ? 3.037 -14.207 2.441 1.00 95.25 113 ARG A CA 1
ATOM 870 C C . ARG A 1 113 ? 4.442 -14.022 1.861 1.00 95.25 113 ARG A C 1
ATOM 872 O O . ARG A 1 113 ? 5.207 -13.200 2.353 1.00 95.25 113 ARG A O 1
ATOM 879 N N . GLU A 1 114 ? 4.772 -14.758 0.805 1.00 97.38 114 GLU A N 1
ATOM 880 C CA . GLU A 1 114 ? 6.076 -14.659 0.150 1.00 97.38 114 GLU A CA 1
ATOM 881 C C . GLU A 1 114 ? 6.282 -13.283 -0.499 1.00 97.38 114 GLU A C 1
ATOM 883 O O . GLU A 1 114 ? 7.324 -12.656 -0.296 1.00 97.38 114 GLU A O 1
ATOM 888 N N . ALA A 1 115 ? 5.271 -12.756 -1.201 1.00 96.56 115 ALA A N 1
ATOM 889 C CA . ALA A 1 115 ? 5.338 -11.409 -1.766 1.00 96.56 115 ALA A CA 1
ATOM 890 C C . ALA A 1 115 ? 5.500 -10.341 -0.672 1.00 96.56 115 ALA A C 1
ATOM 892 O O . ALA A 1 115 ? 6.308 -9.422 -0.818 1.00 96.56 115 ALA A O 1
ATOM 893 N N . HIS A 1 116 ? 4.788 -10.487 0.450 1.00 96.38 116 HIS A N 1
ATOM 894 C CA . HIS A 1 116 ? 4.958 -9.621 1.617 1.00 96.38 116 HIS A CA 1
ATOM 895 C C . HIS A 1 116 ? 6.410 -9.625 2.134 1.00 96.38 116 HIS A C 1
ATOM 897 O O . HIS A 1 116 ? 7.031 -8.564 2.263 1.00 96.38 116 HIS A O 1
ATOM 903 N N . ASP A 1 117 ? 6.995 -10.805 2.357 1.00 97.44 117 ASP A N 1
ATOM 904 C CA . ASP A 1 117 ? 8.364 -10.947 2.868 1.00 97.44 117 ASP A CA 1
ATOM 905 C C . ASP A 1 117 ? 9.420 -10.371 1.901 1.00 97.44 117 ASP A C 1
ATOM 907 O O . ASP A 1 117 ? 10.406 -9.746 2.332 1.00 97.44 117 ASP A O 1
ATOM 911 N N . LEU A 1 118 ? 9.205 -10.525 0.590 1.00 97.94 118 LEU A N 1
ATOM 912 C CA . LEU A 1 118 ? 10.036 -9.926 -0.456 1.00 97.94 118 LEU A CA 1
ATOM 913 C C . LEU A 1 118 ? 9.974 -8.395 -0.429 1.00 97.94 118 LEU A C 1
ATOM 915 O O . LEU A 1 118 ? 11.024 -7.750 -0.476 1.00 97.94 118 LEU A O 1
ATOM 919 N N . LEU A 1 119 ? 8.787 -7.799 -0.276 1.00 96.75 119 LEU A N 1
ATOM 920 C CA . LEU A 1 119 ? 8.631 -6.343 -0.182 1.00 96.75 119 LEU A CA 1
ATOM 921 C C . LEU A 1 119 ? 9.305 -5.769 1.064 1.00 96.75 119 LEU A C 1
ATOM 923 O O . LEU A 1 119 ? 10.022 -4.767 0.976 1.00 96.75 119 LEU A O 1
ATOM 927 N N . LEU A 1 120 ? 9.153 -6.428 2.216 1.00 96.31 120 LEU A N 1
ATOM 928 C CA . LEU A 1 120 ? 9.851 -6.011 3.432 1.00 96.31 120 LEU A CA 1
ATOM 929 C C . LEU A 1 120 ? 11.377 -6.106 3.271 1.00 96.31 120 LEU A C 1
ATOM 931 O O . LEU A 1 120 ? 12.114 -5.232 3.737 1.00 96.31 120 LEU A O 1
ATOM 935 N N . SER A 1 121 ? 11.865 -7.146 2.589 1.00 96.88 121 SER A N 1
ATOM 936 C CA . SER A 1 121 ? 13.289 -7.330 2.275 1.00 96.88 121 SER A CA 1
ATOM 937 C C . SER A 1 121 ? 13.821 -6.289 1.288 1.00 96.88 121 SER A C 1
ATOM 939 O O . SER A 1 121 ? 14.935 -5.781 1.466 1.00 96.88 121 SER A O 1
ATOM 941 N N . ALA A 1 122 ? 13.024 -5.928 0.285 1.00 96.62 122 ALA A N 1
ATOM 942 C CA . ALA A 1 122 ? 13.351 -4.874 -0.663 1.00 96.62 122 ALA A CA 1
ATOM 943 C C . ALA A 1 122 ? 13.464 -3.519 0.048 1.00 96.62 122 ALA A C 1
ATOM 945 O O . ALA A 1 122 ? 14.472 -2.831 -0.116 1.00 96.62 122 ALA A O 1
ATOM 946 N N . GLY A 1 123 ? 12.511 -3.185 0.928 1.00 95.50 123 GLY A N 1
ATOM 947 C CA . GLY A 1 123 ? 12.569 -1.974 1.749 1.00 95.50 123 GLY A CA 1
ATOM 948 C C . GLY A 1 123 ? 13.805 -1.917 2.654 1.00 95.50 123 GLY A C 1
ATOM 949 O O . GLY A 1 123 ? 14.488 -0.894 2.704 1.00 95.50 123 GLY A O 1
ATOM 950 N N . ARG A 1 124 ? 14.182 -3.034 3.300 1.00 95.19 124 ARG A N 1
ATOM 951 C CA . ARG A 1 124 ? 15.448 -3.130 4.060 1.00 95.19 124 ARG A CA 1
ATOM 952 C C . ARG A 1 124 ? 16.672 -2.851 3.188 1.00 95.19 124 ARG A C 1
ATOM 954 O O . ARG A 1 124 ? 17.589 -2.163 3.628 1.00 95.19 124 ARG A O 1
ATOM 961 N N . SER A 1 125 ? 16.691 -3.375 1.966 1.00 95.31 125 SER A N 1
ATOM 962 C CA . SER A 1 125 ? 17.806 -3.175 1.036 1.00 95.31 125 SER A CA 1
ATOM 963 C C . SER A 1 125 ? 17.900 -1.707 0.595 1.00 95.31 125 SER A C 1
ATOM 965 O O . SER A 1 125 ? 18.970 -1.109 0.688 1.00 95.31 125 SER A O 1
ATOM 967 N N . LEU A 1 126 ? 16.779 -1.071 0.235 1.00 93.88 126 LEU A N 1
ATOM 968 C CA . LEU A 1 126 ? 16.737 0.367 -0.076 1.00 93.88 126 LEU A CA 1
ATOM 969 C C . LEU A 1 126 ? 17.192 1.241 1.103 1.00 93.88 126 LEU A C 1
ATOM 971 O O . LEU A 1 126 ? 17.880 2.248 0.920 1.00 93.88 126 LEU A O 1
ATOM 975 N N . GLU A 1 127 ? 16.825 0.861 2.324 1.00 93.94 127 GLU A N 1
ATOM 976 C CA . GLU A 1 127 ? 17.240 1.570 3.529 1.00 93.94 127 GLU A CA 1
ATOM 977 C C . GLU A 1 127 ? 18.754 1.475 3.763 1.00 93.94 127 GLU A C 1
ATOM 979 O O . GLU A 1 127 ? 19.403 2.501 3.984 1.00 93.94 127 GLU A O 1
ATOM 984 N N . ARG A 1 128 ? 19.345 0.281 3.626 1.00 90.12 128 ARG A N 1
ATOM 985 C CA . ARG A 1 128 ? 20.804 0.091 3.708 1.00 90.12 128 ARG A CA 1
ATOM 986 C C . ARG A 1 128 ? 21.556 0.832 2.606 1.00 90.12 128 ARG A C 1
ATOM 988 O O . ARG A 1 128 ? 22.591 1.444 2.881 1.00 90.12 128 ARG A O 1
ATOM 995 N N . ARG A 1 129 ? 21.020 0.847 1.381 1.00 88.50 129 ARG A N 1
ATOM 996 C CA . ARG A 1 129 ? 21.602 1.605 0.267 1.00 88.50 129 ARG A CA 1
ATOM 997 C C . ARG A 1 129 ? 21.685 3.098 0.577 1.00 88.50 129 ARG A C 1
ATOM 999 O O . ARG A 1 129 ? 22.704 3.715 0.257 1.00 88.50 129 ARG A O 1
ATOM 1006 N N . ALA A 1 130 ? 20.648 3.665 1.196 1.00 86.62 130 ALA A N 1
ATOM 1007 C CA . ALA A 1 130 ? 20.614 5.074 1.592 1.00 86.62 130 ALA A CA 1
ATOM 1008 C C . ALA A 1 130 ? 21.680 5.421 2.649 1.00 86.62 130 ALA A C 1
ATOM 1010 O O . ALA A 1 130 ? 22.150 6.552 2.691 1.00 86.62 130 ALA A O 1
ATOM 1011 N N . ARG A 1 131 ? 22.123 4.440 3.448 1.00 84.38 131 ARG A N 1
ATOM 1012 C CA . ARG A 1 131 ? 23.256 4.574 4.383 1.00 84.38 131 ARG A CA 1
ATOM 1013 C C . ARG A 1 131 ? 24.632 4.400 3.729 1.00 84.38 131 ARG A C 1
ATOM 1015 O O . ARG A 1 131 ? 25.638 4.457 4.425 1.00 84.38 131 ARG A O 1
ATOM 1022 N N . GLY A 1 132 ? 24.689 4.148 2.420 1.00 81.00 132 GLY A N 1
ATOM 1023 C CA . GLY A 1 132 ? 25.941 3.948 1.686 1.00 81.00 132 GLY A CA 1
ATOM 1024 C C . GLY A 1 132 ? 26.631 2.605 1.949 1.00 81.00 132 GLY A C 1
ATOM 1025 O O . GLY A 1 132 ? 27.831 2.508 1.724 1.00 81.00 132 GLY A O 1
ATOM 1026 N N . LEU A 1 133 ? 25.903 1.587 2.427 1.00 73.94 133 LEU A N 1
ATOM 1027 C CA . LEU A 1 133 ? 26.504 0.325 2.880 1.00 73.94 133 LEU A CA 1
ATOM 1028 C C . LEU A 1 133 ? 26.912 -0.633 1.744 1.00 73.94 133 LEU A C 1
ATOM 1030 O O . LEU A 1 133 ? 27.982 -1.225 1.825 1.00 73.94 133 LEU A O 1
ATOM 1034 N N . ASP A 1 134 ? 26.083 -0.814 0.709 1.00 77.94 134 ASP A N 1
ATOM 1035 C CA . ASP A 1 134 ? 26.347 -1.766 -0.386 1.00 77.94 134 ASP A CA 1
ATOM 1036 C C . ASP A 1 134 ? 25.663 -1.310 -1.692 1.00 77.94 134 ASP A C 1
ATOM 1038 O O . ASP A 1 134 ? 24.488 -0.932 -1.701 1.00 77.94 134 ASP A O 1
ATOM 1042 N N . SER A 1 135 ? 26.383 -1.338 -2.817 1.00 74.69 135 SER A N 1
ATOM 1043 C CA . SER A 1 135 ? 25.826 -1.046 -4.146 1.00 74.69 135 SER A CA 1
ATOM 1044 C C . SER A 1 135 ? 24.916 -2.170 -4.657 1.00 74.69 135 SER A C 1
ATOM 1046 O O . SER A 1 135 ? 23.975 -1.896 -5.405 1.00 74.69 135 SER A O 1
ATOM 1048 N N . MET A 1 136 ? 25.117 -3.409 -4.194 1.00 89.31 136 MET A N 1
ATOM 1049 C CA . MET A 1 136 ? 24.280 -4.565 -4.534 1.00 89.31 136 MET A CA 1
ATOM 1050 C C . MET A 1 136 ? 22.880 -4.491 -3.921 1.00 89.31 136 MET A C 1
ATOM 1052 O O . MET A 1 136 ? 21.974 -5.197 -4.366 1.00 89.31 136 MET A O 1
ATOM 1056 N N . ASP A 1 137 ? 22.663 -3.630 -2.925 1.00 90.44 137 ASP A N 1
ATOM 1057 C CA . ASP A 1 137 ? 21.356 -3.479 -2.287 1.00 90.44 137 ASP A CA 1
ATOM 1058 C C . ASP A 1 137 ? 20.282 -2.926 -3.233 1.00 90.44 137 ASP A C 1
ATOM 1060 O O . ASP A 1 137 ? 19.113 -3.279 -3.091 1.00 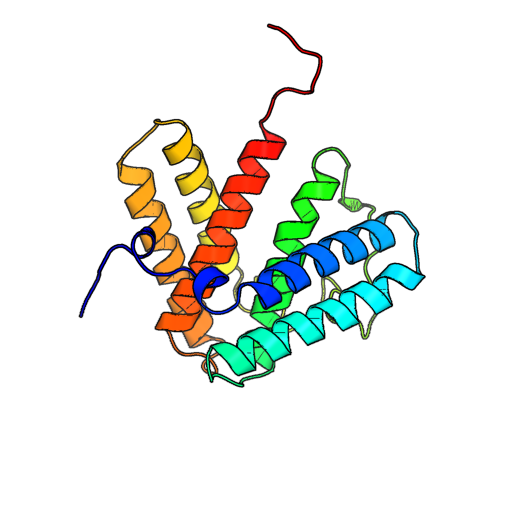90.44 137 ASP A O 1
ATOM 1064 N N . VAL A 1 138 ? 20.661 -2.134 -4.244 1.00 89.56 138 VAL A N 1
ATOM 1065 C CA . VAL A 1 138 ? 19.719 -1.691 -5.289 1.00 89.56 138 VAL A CA 1
ATOM 1066 C C . VAL A 1 138 ? 19.229 -2.883 -6.106 1.00 89.56 138 VAL A C 1
ATOM 1068 O O . VAL A 1 138 ? 18.028 -3.037 -6.312 1.00 89.56 138 VAL A O 1
ATOM 1071 N N . VAL A 1 139 ? 20.148 -3.762 -6.512 1.00 91.00 139 VAL A N 1
ATOM 1072 C CA . VAL A 1 139 ? 19.832 -4.955 -7.311 1.00 91.00 139 VAL A CA 1
ATOM 1073 C C . VAL A 1 139 ? 18.941 -5.909 -6.517 1.00 91.00 139 VAL A C 1
ATOM 1075 O O . VAL A 1 139 ? 17.930 -6.381 -7.032 1.00 91.00 139 VAL A O 1
ATOM 1078 N N . ARG A 1 140 ? 19.265 -6.146 -5.237 1.00 93.50 140 ARG A N 1
ATOM 1079 C CA . ARG A 1 140 ? 18.435 -6.967 -4.339 1.00 93.50 140 ARG A CA 1
ATOM 1080 C C . ARG A 1 140 ? 17.032 -6.385 -4.183 1.00 93.50 140 ARG A C 1
ATOM 1082 O O . ARG A 1 140 ? 16.059 -7.130 -4.239 1.00 93.50 140 ARG A O 1
ATOM 1089 N N . ALA A 1 141 ? 16.926 -5.066 -4.014 1.00 93.88 141 ALA A N 1
ATOM 1090 C CA . ALA A 1 141 ? 15.640 -4.397 -3.883 1.00 93.88 141 ALA A CA 1
ATOM 1091 C C . ALA A 1 141 ? 14.798 -4.531 -5.159 1.00 93.88 141 ALA A C 1
ATOM 1093 O O . ALA A 1 141 ? 13.644 -4.943 -5.081 1.00 93.88 141 ALA A O 1
ATOM 1094 N N . GLN A 1 142 ? 15.374 -4.236 -6.327 1.00 94.12 142 GLN A N 1
ATOM 1095 C CA . GLN A 1 142 ? 14.686 -4.360 -7.616 1.00 94.12 142 GLN A CA 1
ATOM 1096 C C . GLN A 1 142 ? 14.239 -5.796 -7.893 1.00 94.12 142 GLN A C 1
ATOM 1098 O O . GLN A 1 142 ? 13.106 -6.009 -8.320 1.00 94.12 142 GLN A O 1
ATOM 1103 N N . HIS A 1 143 ? 15.103 -6.780 -7.624 1.00 94.81 143 HIS A N 1
ATOM 1104 C CA . HIS A 1 143 ? 14.757 -8.188 -7.784 1.00 94.81 143 HIS A CA 1
ATOM 1105 C C . HIS A 1 143 ? 13.592 -8.581 -6.870 1.00 94.81 143 HIS A C 1
ATOM 1107 O O . HIS A 1 143 ? 12.617 -9.151 -7.348 1.00 94.81 143 HIS A O 1
ATOM 1113 N N . GLY A 1 144 ? 13.644 -8.195 -5.590 1.00 96.06 144 GLY A N 1
ATOM 1114 C CA . GLY A 1 144 ? 12.556 -8.449 -4.645 1.00 96.06 144 GLY A CA 1
ATOM 1115 C C . GLY A 1 144 ? 11.230 -7.807 -5.066 1.00 96.06 144 GLY A C 1
ATOM 1116 O O . GLY A 1 144 ? 10.193 -8.454 -4.975 1.00 96.06 144 GLY A O 1
ATOM 1117 N N . MET A 1 145 ? 11.248 -6.572 -5.582 1.00 96.81 145 MET A N 1
ATOM 1118 C CA . MET A 1 145 ? 10.042 -5.903 -6.096 1.00 96.81 145 MET A CA 1
ATOM 1119 C C . MET A 1 145 ? 9.470 -6.598 -7.335 1.00 96.81 145 MET A C 1
ATOM 1121 O O . MET A 1 145 ? 8.256 -6.737 -7.442 1.00 96.81 145 MET A O 1
ATOM 1125 N N . HIS A 1 146 ? 10.321 -7.023 -8.272 1.00 95.69 146 HIS A N 1
ATOM 1126 C CA . HIS A 1 146 ? 9.879 -7.741 -9.468 1.00 95.69 146 HIS A CA 1
ATOM 1127 C C . HIS A 1 146 ? 9.289 -9.107 -9.134 1.00 95.69 146 HIS A C 1
ATOM 1129 O O . HIS A 1 146 ? 8.240 -9.459 -9.668 1.00 95.69 146 HIS A O 1
ATOM 1135 N N . GLU A 1 147 ? 9.943 -9.858 -8.252 1.00 97.62 147 GLU A N 1
ATOM 1136 C CA . GLU A 1 147 ? 9.469 -11.183 -7.869 1.00 97.62 147 GLU A CA 1
ATOM 1137 C C . GLU A 1 147 ? 8.172 -11.095 -7.059 1.00 97.62 147 GLU A C 1
ATOM 1139 O O . GLU A 1 147 ? 7.228 -11.831 -7.336 1.00 97.62 147 GLU A O 1
ATOM 1144 N N . ALA A 1 148 ? 8.059 -10.118 -6.151 1.00 97.50 148 ALA A N 1
ATOM 1145 C CA . ALA A 1 148 ? 6.798 -9.832 -5.472 1.00 97.50 148 ALA A CA 1
ATOM 1146 C C . ALA A 1 148 ? 5.688 -9.466 -6.470 1.00 97.50 148 ALA A C 1
ATOM 1148 O O . ALA A 1 148 ? 4.590 -10.005 -6.381 1.00 97.50 148 ALA A O 1
ATOM 1149 N N . ALA A 1 149 ? 5.974 -8.607 -7.456 1.00 96.75 149 ALA A N 1
ATOM 1150 C CA . ALA A 1 149 ? 5.006 -8.232 -8.485 1.00 96.75 149 ALA A CA 1
ATOM 1151 C C . ALA A 1 149 ? 4.542 -9.438 -9.315 1.00 96.75 149 ALA A C 1
ATOM 1153 O O . ALA A 1 149 ? 3.360 -9.540 -9.630 1.00 96.75 149 ALA A O 1
ATOM 1154 N N . ARG A 1 150 ? 5.458 -10.358 -9.646 1.00 96.88 150 ARG A N 1
ATOM 1155 C CA . ARG A 1 150 ? 5.146 -11.602 -10.360 1.00 96.88 150 ARG A CA 1
ATOM 1156 C C . ARG A 1 150 ? 4.212 -12.488 -9.537 1.00 96.88 150 ARG A C 1
ATOM 1158 O O . ARG A 1 150 ? 3.161 -12.870 -10.030 1.00 96.88 150 ARG A O 1
ATOM 1165 N N . LEU A 1 151 ? 4.562 -12.750 -8.276 1.00 97.19 151 LEU A N 1
ATOM 1166 C CA . LEU A 1 151 ? 3.743 -13.559 -7.371 1.00 97.19 151 LEU A CA 1
ATOM 1167 C C . LEU A 1 151 ? 2.353 -12.953 -7.154 1.00 97.19 151 LEU A C 1
ATOM 1169 O O . LEU A 1 151 ? 1.372 -13.684 -7.097 1.00 97.19 151 LEU A O 1
ATOM 1173 N N . LEU A 1 152 ? 2.259 -11.628 -7.035 1.00 96.06 152 LEU A N 1
ATOM 1174 C CA . LEU A 1 152 ? 0.976 -10.948 -6.858 1.00 96.06 152 LEU A CA 1
ATOM 1175 C C . LEU A 1 152 ? 0.134 -10.973 -8.124 1.00 96.06 152 LEU A C 1
ATOM 1177 O O . LEU A 1 152 ? -1.060 -11.209 -8.022 1.00 96.06 152 LEU A O 1
ATOM 1181 N N . HIS A 1 153 ? 0.742 -10.805 -9.296 1.00 95.81 153 HIS A N 1
ATOM 1182 C CA . HIS A 1 153 ? 0.037 -10.950 -10.565 1.00 95.81 153 HIS A CA 1
ATOM 1183 C C . HIS A 1 153 ? -0.488 -12.380 -10.773 1.00 95.81 153 HIS A C 1
ATOM 1185 O O . HIS A 1 153 ? -1.605 -12.547 -11.243 1.00 95.81 153 HIS A O 1
ATOM 1191 N N . ASP A 1 154 ? 0.269 -13.402 -10.358 1.00 95.50 154 ASP A N 1
ATOM 1192 C CA . ASP A 1 154 ? -0.169 -14.803 -10.435 1.00 95.50 154 ASP A CA 1
ATOM 1193 C C . ASP A 1 154 ? -1.368 -15.104 -9.504 1.00 95.50 154 ASP A C 1
ATOM 1195 O O . ASP A 1 154 ? -2.140 -16.023 -9.775 1.00 95.50 154 ASP A O 1
ATOM 1199 N N . GLN A 1 155 ? -1.521 -14.365 -8.394 1.00 93.69 155 GLN A N 1
ATOM 1200 C CA . GLN A 1 155 ? -2.630 -14.527 -7.435 1.00 93.69 155 GLN A CA 1
ATOM 1201 C C . GLN A 1 155 ? -3.812 -13.574 -7.693 1.00 93.69 155 GLN A C 1
ATOM 1203 O O . GLN A 1 155 ? -4.946 -13.886 -7.336 1.00 93.69 155 GLN A O 1
ATOM 1208 N N . LEU A 1 156 ? -3.538 -12.399 -8.261 1.00 92.12 156 LEU A N 1
ATOM 1209 C CA . LEU A 1 156 ? -4.465 -11.306 -8.549 1.00 92.12 156 LEU A CA 1
ATOM 1210 C C . LEU A 1 156 ? -4.146 -10.771 -9.956 1.00 92.12 156 LEU A C 1
ATOM 1212 O O . LEU A 1 156 ? -3.448 -9.762 -10.130 1.00 92.12 156 LEU A O 1
ATOM 1216 N N . ASP A 1 157 ? -4.663 -11.467 -10.967 1.00 89.75 157 ASP A N 1
ATOM 1217 C CA . ASP A 1 157 ? -4.414 -11.204 -12.391 1.00 89.75 157 ASP A CA 1
ATOM 1218 C C . ASP A 1 157 ? -5.145 -9.961 -12.931 1.00 89.75 157 ASP A C 1
ATOM 1220 O O . ASP A 1 157 ? -4.931 -9.554 -14.073 1.00 89.75 157 ASP A O 1
ATOM 1224 N N . GLY A 1 158 ? -5.951 -9.310 -12.088 1.00 88.44 158 GLY A N 1
ATOM 1225 C CA . GLY A 1 158 ? -6.736 -8.123 -12.422 1.00 88.44 158 GLY A CA 1
ATOM 1226 C C . GLY A 1 158 ? -5.935 -6.842 -12.683 1.00 88.44 158 GLY A C 1
ATOM 1227 O O . GLY A 1 158 ? -6.485 -5.905 -13.263 1.00 88.44 158 GLY A O 1
ATOM 1228 N N . LEU A 1 159 ? -4.651 -6.789 -12.299 1.00 93.50 159 LEU A N 1
ATOM 1229 C CA . LEU A 1 159 ? -3.741 -5.696 -12.667 1.00 93.50 159 LEU A CA 1
ATOM 1230 C C . LEU A 1 159 ? -2.574 -6.193 -13.514 1.00 93.50 159 LEU A C 1
ATOM 1232 O O . LEU A 1 159 ? -2.040 -7.285 -13.305 1.00 93.50 159 LEU A O 1
ATOM 1236 N N . SER A 1 160 ? -2.120 -5.348 -14.432 1.00 93.50 160 SER A N 1
ATOM 1237 C CA . SER A 1 160 ? -0.976 -5.610 -15.288 1.00 93.50 160 SER A CA 1
ATOM 1238 C C . SER A 1 160 ? 0.310 -5.758 -14.469 1.00 93.50 160 SER A C 1
ATOM 1240 O O . SER A 1 160 ? 0.543 -5.069 -13.472 1.00 93.50 160 SER A O 1
ATOM 1242 N N . THR A 1 161 ? 1.212 -6.637 -14.913 1.00 92.94 161 THR A N 1
ATOM 1243 C CA . THR A 1 161 ? 2.514 -6.821 -14.253 1.00 92.94 161 THR A CA 1
ATOM 1244 C C . THR A 1 161 ? 3.304 -5.507 -14.105 1.00 92.94 161 THR A C 1
ATOM 1246 O O . THR A 1 161 ? 3.878 -5.285 -13.037 1.00 92.94 161 THR A O 1
ATOM 1249 N N . PRO A 1 162 ? 3.353 -4.599 -15.108 1.00 92.19 162 PRO A N 1
ATOM 1250 C CA . PRO A 1 162 ? 4.015 -3.305 -14.946 1.00 92.19 162 PRO A CA 1
ATOM 1251 C C . PRO A 1 162 ? 3.433 -2.456 -13.813 1.00 92.19 162 PRO A C 1
ATOM 1253 O O . PRO A 1 162 ? 4.196 -1.819 -13.085 1.00 92.19 162 PRO A O 1
ATOM 1256 N N . LEU A 1 163 ? 2.111 -2.463 -13.633 1.00 93.62 163 LEU A N 1
ATOM 1257 C CA . LEU A 1 163 ? 1.467 -1.732 -12.550 1.00 93.62 163 LEU A CA 1
ATOM 1258 C C . LEU A 1 163 ? 1.766 -2.366 -11.186 1.00 93.62 163 LEU A C 1
ATOM 1260 O O . LEU A 1 163 ? 2.133 -1.648 -10.253 1.00 93.62 163 LEU A O 1
ATOM 1264 N N . TRP A 1 164 ? 1.724 -3.698 -11.083 1.00 95.69 164 TRP A N 1
ATOM 1265 C CA . TRP A 1 164 ? 2.153 -4.407 -9.873 1.00 95.69 164 TRP A CA 1
ATOM 1266 C C . TRP A 1 164 ? 3.596 -4.072 -9.480 1.00 95.69 164 TRP A C 1
ATOM 1268 O O . TRP A 1 164 ? 3.881 -3.887 -8.298 1.00 95.69 164 TRP A O 1
ATOM 1278 N N . VAL A 1 165 ? 4.502 -3.906 -10.449 1.00 95.44 165 VAL A N 1
ATOM 1279 C CA . VAL A 1 165 ? 5.880 -3.456 -10.187 1.00 95.44 165 VAL A CA 1
ATOM 1280 C C . VAL A 1 165 ? 5.912 -2.045 -9.584 1.00 95.44 165 VAL A C 1
ATOM 1282 O O . VAL A 1 165 ? 6.670 -1.811 -8.641 1.00 95.44 165 VAL A O 1
ATOM 1285 N N . LEU A 1 166 ? 5.089 -1.108 -10.070 1.00 93.75 166 LEU A N 1
ATOM 1286 C CA . LEU A 1 166 ? 5.009 0.251 -9.511 1.00 93.75 166 LEU A CA 1
ATOM 1287 C C . LEU A 1 166 ? 4.418 0.267 -8.096 1.00 93.75 166 LEU A C 1
ATOM 1289 O O . LEU A 1 166 ? 4.915 0.996 -7.236 1.00 93.75 166 LEU A O 1
ATOM 1293 N N . ILE A 1 167 ? 3.404 -0.562 -7.839 1.00 95.50 167 ILE A N 1
ATOM 1294 C CA . ILE A 1 167 ? 2.825 -0.776 -6.505 1.00 95.50 167 ILE A CA 1
ATOM 1295 C C . ILE A 1 167 ? 3.886 -1.338 -5.551 1.00 95.50 167 ILE A C 1
ATOM 1297 O O . ILE A 1 167 ? 4.104 -0.795 -4.468 1.00 95.50 167 ILE A O 1
ATOM 1301 N N . CYS A 1 168 ? 4.604 -2.380 -5.972 1.00 96.56 168 CYS A N 1
ATOM 1302 C CA . CYS A 1 168 ? 5.669 -3.001 -5.188 1.00 96.56 168 CYS A CA 1
ATOM 1303 C C . CYS A 1 168 ? 6.798 -2.014 -4.873 1.00 96.56 168 CYS A C 1
ATOM 1305 O O . CYS A 1 168 ? 7.276 -1.965 -3.737 1.00 96.56 168 CYS A O 1
ATOM 1307 N N . ARG A 1 169 ? 7.192 -1.188 -5.851 1.00 95.44 169 ARG A N 1
ATOM 1308 C CA . ARG A 1 169 ? 8.160 -0.105 -5.653 1.00 95.44 169 ARG A CA 1
ATOM 1309 C C . ARG A 1 169 ? 7.694 0.868 -4.577 1.00 95.44 169 ARG A C 1
ATOM 1311 O O . ARG A 1 169 ? 8.442 1.120 -3.637 1.00 95.44 169 ARG A O 1
ATOM 1318 N N . PHE A 1 170 ? 6.469 1.375 -4.700 1.00 94.44 170 PHE A N 1
ATOM 1319 C CA . PHE A 1 170 ? 5.897 2.320 -3.746 1.00 94.44 170 PHE A CA 1
ATOM 1320 C C . PHE A 1 170 ? 5.904 1.749 -2.319 1.00 94.44 170 PHE A C 1
ATOM 1322 O O . PHE A 1 170 ? 6.404 2.385 -1.394 1.00 94.44 170 PHE A O 1
ATOM 1329 N N . CYS A 1 171 ? 5.456 0.504 -2.142 1.00 96.19 171 CYS A N 1
ATOM 1330 C CA . CYS A 1 171 ? 5.477 -0.166 -0.842 1.00 96.19 171 CYS A CA 1
ATOM 1331 C C . CYS A 1 171 ? 6.902 -0.355 -0.295 1.00 96.19 171 CYS A C 1
ATOM 1333 O O . CYS A 1 171 ? 7.157 -0.100 0.882 1.00 96.19 171 CYS A O 1
ATOM 1335 N N . ALA A 1 172 ? 7.861 -0.762 -1.130 1.00 96.06 172 ALA A N 1
ATOM 1336 C CA . ALA A 1 172 ? 9.249 -0.917 -0.700 1.00 96.06 172 ALA A CA 1
ATOM 1337 C C . ALA A 1 172 ? 9.884 0.424 -0.280 1.00 96.06 172 ALA A C 1
ATOM 1339 O O . ALA A 1 172 ? 10.625 0.468 0.704 1.00 96.06 172 ALA A O 1
ATOM 1340 N N . GLU A 1 173 ? 9.580 1.518 -0.984 1.00 93.81 173 GLU A N 1
ATOM 1341 C CA . GLU A 1 173 ? 10.026 2.872 -0.631 1.00 93.81 173 GLU A CA 1
ATOM 1342 C C . GLU A 1 173 ? 9.437 3.333 0.712 1.00 93.81 173 GLU A C 1
ATOM 1344 O O . GLU A 1 173 ? 10.184 3.844 1.552 1.00 93.81 173 GLU A O 1
ATOM 1349 N N . ILE A 1 174 ? 8.145 3.077 0.963 1.00 94.12 174 ILE A N 1
ATOM 1350 C CA . ILE A 1 174 ? 7.504 3.338 2.266 1.00 94.12 174 ILE A CA 1
ATOM 1351 C C . ILE A 1 174 ? 8.203 2.555 3.371 1.00 94.12 174 ILE A C 1
ATOM 1353 O O . ILE A 1 174 ? 8.576 3.126 4.394 1.00 94.12 174 ILE A O 1
ATOM 1357 N N . GLN A 1 175 ? 8.423 1.255 3.167 1.00 95.00 175 GLN A N 1
ATOM 1358 C CA . GLN A 1 175 ? 9.072 0.427 4.176 1.00 95.00 175 GLN A CA 1
ATOM 1359 C C . GLN A 1 175 ? 10.492 0.909 4.478 1.00 95.00 175 GLN A C 1
ATOM 1361 O O . GLN A 1 175 ? 10.913 0.928 5.636 1.00 95.00 175 GLN A O 1
ATOM 1366 N N . ALA A 1 176 ? 11.241 1.305 3.449 1.00 93.69 176 ALA A N 1
ATOM 1367 C CA . ALA A 1 176 ? 12.571 1.866 3.631 1.00 93.69 176 ALA A CA 1
ATOM 1368 C C . ALA A 1 176 ? 12.524 3.139 4.486 1.00 93.69 176 ALA A C 1
ATOM 1370 O O . ALA A 1 176 ? 13.341 3.303 5.389 1.00 93.69 176 ALA A O 1
ATOM 137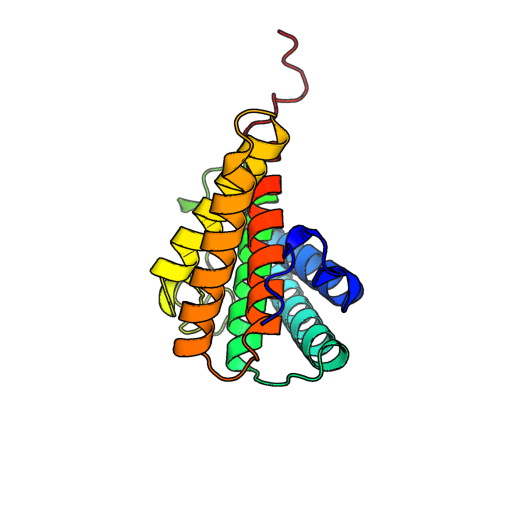1 N N . GLU A 1 177 ? 11.555 4.015 4.232 1.00 91.56 177 GLU A N 1
ATOM 1372 C CA . GLU A 1 177 ? 11.362 5.244 4.996 1.00 91.56 177 GLU A CA 1
ATOM 1373 C C . GLU A 1 177 ? 10.949 4.975 6.450 1.00 91.56 177 GLU A C 1
ATOM 1375 O O . GLU A 1 177 ? 11.544 5.535 7.372 1.00 91.56 177 GLU A O 1
ATOM 1380 N N . ASN A 1 178 ? 10.015 4.052 6.682 1.00 90.88 178 ASN A N 1
ATOM 1381 C CA . ASN A 1 178 ? 9.611 3.644 8.030 1.00 90.88 178 ASN A CA 1
ATOM 1382 C C . ASN A 1 178 ? 10.802 3.122 8.841 1.00 90.88 178 ASN A C 1
ATOM 1384 O O . ASN A 1 178 ? 10.988 3.496 9.999 1.00 90.88 178 ASN A O 1
ATOM 1388 N N . LEU A 1 179 ? 11.663 2.312 8.220 1.00 90.81 179 LEU A N 1
ATOM 1389 C CA . LEU A 1 179 ? 12.887 1.816 8.849 1.00 90.81 179 LEU A CA 1
ATOM 1390 C C . LEU A 1 179 ? 13.877 2.938 9.186 1.00 90.81 179 LEU A C 1
ATOM 1392 O O . LEU A 1 179 ? 14.558 2.843 10.207 1.00 90.81 179 LEU A O 1
ATOM 1396 N N . ARG A 1 180 ? 13.970 3.996 8.370 1.00 89.44 180 ARG A N 1
ATOM 1397 C CA . ARG A 1 180 ? 14.818 5.159 8.688 1.00 89.44 180 ARG A CA 1
ATOM 1398 C C . ARG A 1 180 ? 14.308 5.891 9.920 1.00 89.44 180 ARG A C 1
ATOM 1400 O O . ARG A 1 180 ? 15.112 6.232 10.778 1.00 89.44 180 ARG A O 1
ATOM 1407 N N . ILE A 1 181 ? 12.996 6.080 10.022 1.00 86.56 181 ILE A N 1
ATOM 1408 C CA . ILE A 1 181 ? 12.354 6.760 11.154 1.00 86.56 181 ILE A CA 1
ATOM 1409 C C . ILE A 1 181 ? 12.526 5.950 12.435 1.00 86.56 181 ILE A C 1
ATOM 1411 O O . ILE A 1 181 ? 12.942 6.496 13.449 1.00 86.56 181 ILE A O 1
ATOM 1415 N N . LEU A 1 182 ? 12.292 4.638 12.370 1.00 82.31 182 LEU A N 1
ATOM 1416 C CA . LEU A 1 182 ? 12.478 3.719 13.497 1.00 82.31 182 LEU A CA 1
ATOM 1417 C C . LEU A 1 182 ? 13.918 3.692 14.020 1.00 82.31 182 LEU A C 1
ATOM 1419 O O . LEU A 1 182 ? 14.148 3.484 15.206 1.00 82.31 182 LEU A O 1
ATOM 1423 N N . LYS A 1 183 ? 14.896 3.862 13.129 1.00 81.62 183 LYS A N 1
ATOM 1424 C CA . LYS A 1 183 ? 16.322 3.842 13.470 1.00 81.62 183 LYS A CA 1
ATOM 1425 C C . LYS A 1 183 ? 16.898 5.242 13.713 1.00 81.62 183 LYS A C 1
ATOM 1427 O O . LYS A 1 183 ? 18.103 5.345 13.950 1.00 81.62 183 LYS A O 1
ATOM 1432 N N . ALA A 1 184 ? 16.096 6.301 13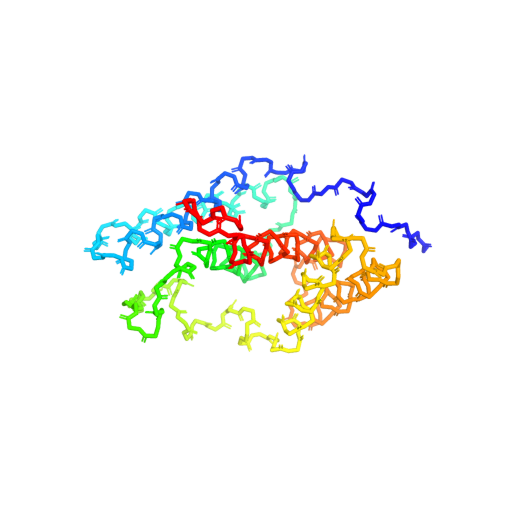.600 1.00 74.25 184 ALA A N 1
ATOM 1433 C CA . ALA A 1 184 ? 16.545 7.656 13.879 1.00 74.25 184 ALA A CA 1
ATOM 1434 C C . ALA A 1 184 ? 16.742 7.828 15.397 1.00 74.25 184 ALA A C 1
ATOM 1436 O O . ALA A 1 184 ? 15.927 7.333 16.177 1.00 74.25 184 ALA A O 1
ATOM 1437 N N . PRO A 1 185 ? 17.811 8.510 15.843 1.00 60.34 185 PRO A N 1
ATOM 1438 C CA . PRO A 1 185 ? 17.980 8.822 17.256 1.00 60.34 185 PRO A CA 1
ATOM 1439 C C . PRO A 1 185 ? 16.820 9.700 17.740 1.00 60.34 185 PRO A C 1
ATOM 1441 O O . PRO A 1 185 ? 16.356 10.584 17.015 1.00 60.34 185 PRO A O 1
ATOM 1444 N N . ALA A 1 186 ? 16.353 9.462 18.968 1.00 58.38 186 ALA A N 1
ATOM 1445 C CA . ALA A 1 186 ? 15.304 10.277 19.563 1.00 58.38 186 ALA A CA 1
ATOM 1446 C C . ALA A 1 186 ? 15.763 11.749 19.641 1.00 58.38 186 ALA A C 1
ATOM 1448 O O . ALA A 1 186 ? 16.928 12.015 19.966 1.00 58.38 186 ALA A O 1
ATOM 1449 N N . PRO A 1 187 ? 14.880 12.723 19.354 1.00 47.62 187 PRO A N 1
ATOM 1450 C CA . PRO A 1 187 ? 15.230 14.131 19.478 1.00 47.62 187 PRO A CA 1
ATOM 1451 C C . PRO A 1 187 ? 15.611 14.422 20.937 1.00 47.62 187 PRO A C 1
ATOM 1453 O O . PRO A 1 187 ? 14.781 14.314 21.835 1.00 47.62 187 PRO A O 1
ATOM 1456 N N . GLY A 1 188 ? 16.887 14.746 21.167 1.00 52.78 188 GLY A N 1
ATOM 1457 C CA . GLY A 1 188 ? 17.452 15.003 22.498 1.00 52.78 188 GLY A CA 1
ATOM 1458 C C . GLY A 1 188 ? 18.598 14.075 22.913 1.00 52.78 188 GLY A C 1
ATOM 1459 O O . GLY A 1 188 ? 19.235 14.337 23.928 1.00 52.78 188 GLY A O 1
ATOM 1460 N N . THR A 1 189 ? 18.913 13.032 22.141 1.00 45.91 189 THR A N 1
ATOM 1461 C CA . THR A 1 189 ? 20.118 12.217 22.366 1.00 45.91 189 THR A CA 1
ATOM 1462 C C . THR A 1 189 ? 21.248 12.715 21.466 1.00 45.91 189 THR A C 1
ATOM 1464 O O . THR A 1 189 ? 21.466 12.200 20.371 1.00 45.91 189 THR A O 1
ATOM 1467 N N . THR A 1 190 ? 21.951 13.764 21.891 1.00 43.34 190 THR A N 1
ATOM 1468 C CA . THR A 1 190 ? 23.291 14.038 21.355 1.00 43.34 190 THR A CA 1
ATOM 1469 C C . THR A 1 190 ? 24.246 12.986 21.909 1.00 43.34 190 THR A C 1
ATOM 1471 O O . THR A 1 190 ? 24.231 12.735 23.115 1.00 43.34 190 THR A O 1
ATOM 1474 N N . ALA A 1 191 ? 25.005 12.357 21.011 1.00 50.28 191 ALA A N 1
ATOM 1475 C CA . ALA A 1 191 ? 26.092 11.437 21.337 1.00 50.28 191 ALA A CA 1
ATOM 1476 C C . ALA A 1 191 ? 27.171 12.093 22.211 1.00 50.28 191 ALA A C 1
ATOM 1478 O O . ALA A 1 191 ? 27.342 13.330 22.098 1.00 50.28 191 ALA A O 1
#

Foldseek 3Di:
DPPDQLVPDDFLCNLQVVLVVLLLQLLVLLVVVLVPPVVSLVVSQVSLVVSLVRSCVRVVQNDPLLSLQLSLLSSPLLNCLVCLPDDCPPRDADDPPRSNGPPHCSHLCNLDVQLVVLLLQLLVLVLCVVVVNDPCSSVSNLVSLLVSLVSSCVRVVSDDSSVSSSSSVSSSVSSNVSVCSSPDDDVPDDD

Secondary structure (DSSP, 8-state):
-----GGGSPPHHHH-HHHHHHHHHHHHHHHHHHTT-TTHHHHHHHHHHHHHHHHHHHH----HHHHHHHHHHHHHHHHTTTSTTS-GGGSPPPPTT-TT-TT-TTSHHHH-HHHHHHHHHHHHHHHHHHTT--THHHHHHHHHHHHHHHHHHHH-TTS-HHHHHHHHHHHHHHHHHHHHHHTSPPTT---

pLDDT: mean 88.77, std 11.83, range [35.81, 98.0]

Radius of gyration: 16.52 Å; c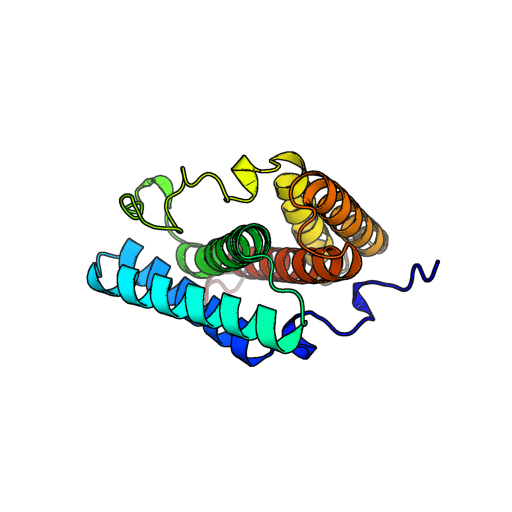hains: 1; bounding box: 44×30×45 Å

Sequence (191 aa):
MEAGDILMRRGLTDHAPAAQVHVIEAAKALEDFRLGHVTALERAEVLLDRAIATFQERTGEHDEAAWQAAAVYMVELWATRYSAARPTAFDPAPPPPSRLTPAHPLRLETVSREAHDLLLSAGRSLERRARGLDSMDVVRAQHGMHEAARLLHDQLDGLSTPLWVLICRFCAEIQAENLRILKAPAPGTTA